Protein AF-A0A812M2Q9-F1 (afdb_monomer_lite)

Radius of gyration: 33.17 Å; chains: 1; bounding box: 110×44×93 Å

pLDDT: mean 75.18, std 17.85, range [34.84, 96.06]

Foldseek 3Di:
DVVVVVVVVLVVVVVVVPDDPVVVVVVVVVVVPPDDDDDPPDDPQWDDDVQWIKHWDDDPQKIKIFTDRDPVLNVVLNVLNVQLVVQCVVPPPCNLVSNVVSLVVCCVVPVVSLQRMWMWGQDDDDPATAIADTDSDSVLRVVLVVCVVVCNVVVHDNVVSVVSRVVRVVVVVVVVVVVVVVVVVVVVVVVVVSVVVVVVVVVVVVVVVVVVVVVVVVVPDDDPPPPDDDDDDDDD

Structure (mmCIF, N/CA/C/O backbone):
data_AF-A0A812M2Q9-F1
#
_entry.id   AF-A0A812M2Q9-F1
#
loop_
_atom_site.group_PDB
_atom_site.id
_atom_site.type_symbol
_atom_site.label_atom_id
_atom_site.label_alt_id
_atom_site.label_comp_id
_atom_site.label_asym_id
_atom_site.label_entity_id
_atom_site.label_seq_id
_atom_site.pdbx_PDB_ins_code
_atom_site.Cartn_x
_atom_site.Cartn_y
_atom_site.Cartn_z
_atom_site.occupancy
_atom_site.B_iso_or_equiv
_atom_site.auth_seq_id
_atom_site.auth_comp_id
_atom_site.auth_asym_id
_atom_site.auth_atom_id
_atom_site.pdbx_PDB_model_num
ATOM 1 N N . MET A 1 1 ? 23.035 -10.177 -40.121 1.00 46.53 1 MET A N 1
ATOM 2 C CA . MET A 1 1 ? 21.878 -9.960 -39.223 1.00 46.53 1 MET A CA 1
ATOM 3 C C . MET A 1 1 ? 22.247 -9.848 -37.745 1.00 46.53 1 MET A C 1
ATOM 5 O O . MET A 1 1 ? 22.192 -8.749 -37.217 1.00 46.53 1 MET A O 1
ATOM 9 N N . LEU A 1 2 ? 22.606 -10.934 -37.039 1.00 40.09 2 LEU A N 1
ATOM 10 C CA . LEU A 1 2 ? 22.656 -10.925 -35.558 1.00 40.09 2 LEU A CA 1
ATOM 11 C C . LEU A 1 2 ? 23.651 -9.896 -34.970 1.00 40.09 2 LEU A C 1
ATOM 13 O O . LEU A 1 2 ? 23.319 -9.202 -34.013 1.00 40.09 2 LEU A O 1
ATOM 17 N N . LYS A 1 3 ? 24.824 -9.721 -35.602 1.00 44.56 3 LYS A N 1
ATOM 18 C CA . LYS A 1 3 ? 25.792 -8.665 -35.243 1.00 44.56 3 LYS A CA 1
ATOM 19 C C . LYS A 1 3 ? 25.243 -7.251 -35.479 1.00 44.56 3 LYS A C 1
ATOM 21 O O . LYS A 1 3 ? 25.371 -6.410 -34.600 1.00 44.56 3 LYS A O 1
ATOM 26 N N . GLU A 1 4 ? 24.591 -6.999 -36.615 1.00 49.78 4 GLU A N 1
ATOM 27 C CA . GLU A 1 4 ? 24.023 -5.681 -36.953 1.00 49.78 4 GLU A CA 1
ATOM 28 C C . GLU A 1 4 ? 22.899 -5.288 -35.992 1.00 49.78 4 GLU A C 1
ATOM 30 O O . GLU A 1 4 ? 22.843 -4.147 -35.546 1.00 49.78 4 GLU A O 1
ATOM 35 N N . LEU A 1 5 ? 22.052 -6.248 -35.609 1.00 45.34 5 LEU A N 1
ATOM 36 C CA . LEU A 1 5 ? 20.986 -6.053 -34.623 1.00 45.34 5 LEU A CA 1
ATOM 37 C C . LEU A 1 5 ? 21.564 -5.672 -33.249 1.00 45.34 5 LEU A C 1
ATOM 39 O O . LEU A 1 5 ? 21.052 -4.773 -32.583 1.00 45.34 5 LEU A O 1
ATOM 43 N N . LEU A 1 6 ? 22.688 -6.289 -32.865 1.00 48.56 6 LEU A N 1
ATOM 44 C CA . LEU A 1 6 ? 23.436 -5.933 -31.658 1.00 48.56 6 LEU A CA 1
ATOM 45 C C . LEU A 1 6 ? 24.032 -4.515 -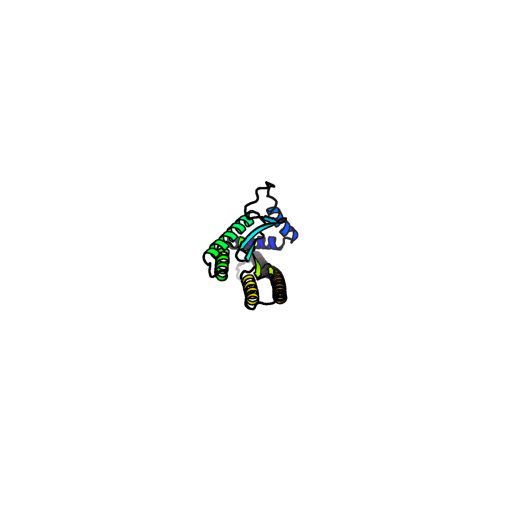31.753 1.00 48.56 6 LEU A C 1
ATOM 47 O O . LEU A 1 6 ? 23.929 -3.742 -30.804 1.00 48.56 6 LEU A O 1
ATOM 51 N N . THR A 1 7 ? 24.600 -4.141 -32.906 1.00 59.31 7 THR A N 1
ATOM 52 C CA . THR A 1 7 ? 25.156 -2.797 -33.152 1.00 59.31 7 THR A CA 1
ATOM 53 C C . THR A 1 7 ? 24.081 -1.706 -33.154 1.00 59.31 7 THR A C 1
ATOM 55 O O . THR A 1 7 ? 24.312 -0.629 -32.607 1.00 59.31 7 THR A O 1
ATOM 58 N N . VAL A 1 8 ? 22.904 -1.960 -33.737 1.00 67.50 8 VAL A N 1
ATOM 59 C CA . VAL A 1 8 ? 21.768 -1.021 -33.729 1.00 67.50 8 VAL A CA 1
ATOM 60 C C . VAL A 1 8 ? 21.247 -0.828 -32.305 1.00 67.50 8 VAL A C 1
ATOM 62 O O . VAL A 1 8 ? 21.105 0.311 -31.862 1.00 67.50 8 VAL A O 1
ATOM 65 N N . ASN A 1 9 ? 21.057 -1.916 -31.553 1.00 59.16 9 ASN A N 1
ATOM 66 C CA . ASN A 1 9 ? 20.608 -1.841 -30.163 1.00 59.16 9 ASN A CA 1
ATOM 67 C C . ASN A 1 9 ? 21.627 -1.128 -29.258 1.00 59.16 9 ASN A C 1
ATOM 69 O O . ASN A 1 9 ? 21.227 -0.312 -28.432 1.00 59.16 9 ASN A O 1
ATOM 73 N N . LEU A 1 10 ? 22.934 -1.358 -29.441 1.00 60.28 10 LEU A N 1
ATOM 74 C CA . LEU A 1 10 ? 23.985 -0.632 -28.713 1.00 60.28 10 LEU A CA 1
ATOM 75 C C . LEU A 1 10 ? 23.998 0.867 -29.044 1.00 60.28 10 LEU A C 1
ATOM 77 O O . LEU A 1 10 ? 24.101 1.680 -28.129 1.00 60.28 10 LEU A O 1
ATOM 81 N N . LYS A 1 11 ? 23.837 1.250 -30.319 1.00 61.09 11 LYS A N 1
ATOM 82 C CA . LYS A 1 11 ? 23.742 2.664 -30.727 1.00 61.09 11 LYS A CA 1
ATOM 83 C C . LYS A 1 11 ? 22.501 3.352 -30.150 1.00 61.09 11 LYS A C 1
ATOM 85 O O . LYS A 1 11 ? 22.606 4.485 -29.689 1.00 61.09 11 LYS A O 1
ATOM 90 N N . LEU A 1 12 ? 21.356 2.666 -30.117 1.00 60.62 12 LEU A N 1
ATOM 91 C CA . LEU A 1 12 ? 20.141 3.158 -29.458 1.00 60.62 12 LEU A CA 1
ATOM 92 C C . LEU A 1 12 ? 20.356 3.345 -27.950 1.00 60.62 12 LEU A C 1
ATOM 94 O O . LEU A 1 12 ? 20.043 4.409 -27.420 1.00 60.62 12 LEU A O 1
ATOM 98 N N . LEU A 1 13 ? 20.952 2.359 -27.269 1.00 57.69 13 LEU A N 1
ATOM 99 C CA . LEU A 1 13 ? 21.254 2.447 -25.837 1.00 57.69 13 LEU A CA 1
ATOM 100 C C . LEU A 1 13 ? 22.210 3.612 -25.530 1.00 57.69 13 LEU A C 1
ATOM 102 O O . LEU A 1 13 ? 22.004 4.355 -24.575 1.00 57.69 13 LEU A O 1
ATOM 106 N N . GLN A 1 14 ? 23.235 3.794 -26.367 1.00 58.00 14 GLN A N 1
ATOM 107 C CA . GLN A 1 14 ? 24.210 4.876 -26.251 1.00 58.00 14 GLN A CA 1
ATOM 108 C C . GLN A 1 14 ? 23.574 6.253 -26.508 1.00 58.00 14 GLN A C 1
ATOM 110 O O . GLN A 1 14 ? 23.902 7.207 -25.809 1.00 58.00 14 GLN A O 1
ATOM 115 N N . GLY A 1 15 ? 22.623 6.355 -27.444 1.00 61.91 15 GLY A N 1
ATOM 116 C CA . GLY A 1 15 ? 21.807 7.558 -27.640 1.00 61.91 15 GLY A CA 1
ATOM 117 C C . GLY A 1 15 ? 20.980 7.907 -26.399 1.00 61.91 15 GLY A C 1
ATOM 118 O O . GLY A 1 15 ? 21.063 9.028 -25.903 1.00 61.91 15 GLY A O 1
ATOM 119 N N . PHE A 1 16 ? 20.263 6.929 -25.834 1.00 59.44 16 PHE A N 1
ATOM 120 C CA . PHE A 1 16 ? 19.468 7.110 -24.610 1.00 59.44 16 PHE A CA 1
ATOM 121 C C . PHE A 1 16 ? 20.303 7.516 -23.386 1.00 59.44 16 PHE A C 1
ATOM 123 O O . PHE A 1 16 ? 19.850 8.332 -22.582 1.00 59.44 16 PHE A O 1
ATOM 130 N N . LEU A 1 17 ? 21.513 6.964 -23.244 1.00 56.78 17 LEU A N 1
ATOM 131 C CA . LEU A 1 17 ? 22.438 7.276 -22.146 1.00 56.78 17 LEU A CA 1
ATOM 132 C C . LEU A 1 17 ? 23.136 8.636 -22.304 1.00 56.78 17 LEU A C 1
ATOM 134 O O . LEU A 1 17 ? 23.520 9.229 -21.298 1.00 56.78 17 LEU A O 1
ATOM 138 N N . ASN A 1 18 ? 23.287 9.131 -23.536 1.00 59.88 18 ASN A N 1
ATOM 139 C CA . ASN A 1 18 ? 23.917 10.422 -23.830 1.00 59.88 18 ASN A CA 1
ATOM 140 C C . ASN A 1 18 ? 22.924 11.600 -23.885 1.00 59.88 18 ASN A C 1
ATOM 142 O O . ASN A 1 18 ? 23.360 12.751 -23.910 1.00 59.88 18 ASN A O 1
ATOM 146 N N . MET A 1 19 ? 21.608 11.352 -23.898 1.00 56.06 19 MET A N 1
ATOM 147 C CA . MET A 1 19 ? 20.602 12.412 -23.755 1.00 56.06 19 MET A CA 1
ATOM 148 C C . MET A 1 19 ? 20.693 13.070 -22.375 1.00 56.06 19 MET A C 1
ATOM 150 O O . MET A 1 19 ? 20.727 12.392 -21.346 1.00 56.06 19 MET A O 1
ATOM 154 N N . SER A 1 20 ? 20.660 14.403 -22.338 1.00 56.38 20 SER A N 1
ATOM 155 C CA . SER A 1 20 ? 20.607 15.137 -21.072 1.00 56.38 20 SER A CA 1
ATOM 156 C C . SER A 1 20 ? 19.278 14.888 -20.341 1.00 56.38 20 SER A C 1
ATOM 158 O O . SER A 1 20 ? 18.247 14.613 -20.961 1.00 56.38 20 SER A O 1
ATOM 160 N N . GLN A 1 21 ? 19.259 15.054 -19.013 1.00 55.28 21 GLN A N 1
ATOM 161 C CA . GLN A 1 21 ? 18.016 14.953 -18.231 1.00 55.28 21 GLN A CA 1
ATOM 162 C C . GLN A 1 21 ? 16.933 15.950 -18.686 1.00 55.28 21 GLN A C 1
ATOM 164 O O . GLN A 1 21 ? 15.753 15.712 -18.444 1.00 55.28 21 GLN A O 1
ATOM 169 N N . GLN A 1 22 ? 17.293 17.054 -19.347 1.00 50.09 22 GLN A N 1
ATOM 170 C CA . GLN A 1 22 ? 16.314 17.976 -19.930 1.00 50.09 22 GLN A CA 1
ATOM 171 C C . GLN A 1 22 ? 15.666 17.377 -21.185 1.00 50.09 22 GLN A C 1
ATOM 173 O O . GLN A 1 22 ? 14.442 17.322 -21.248 1.00 50.09 22 GLN A O 1
ATOM 178 N N . GLN A 1 23 ? 16.449 16.797 -22.099 1.00 54.97 23 GLN A N 1
ATOM 179 C CA . GLN A 1 23 ? 15.918 16.155 -23.309 1.00 54.97 23 GLN A CA 1
ATOM 180 C C . GLN A 1 23 ? 15.105 14.887 -23.005 1.00 54.97 23 GLN A C 1
ATOM 182 O O . GLN A 1 23 ? 14.094 14.634 -23.653 1.00 54.97 23 GLN A O 1
ATOM 187 N N . GLN A 1 24 ? 15.479 14.115 -21.977 1.00 53.19 24 GLN A N 1
ATOM 188 C CA . GLN A 1 24 ? 14.655 12.991 -21.505 1.00 53.19 24 GLN A CA 1
ATOM 189 C C . GLN A 1 24 ? 13.287 13.459 -20.965 1.00 53.19 24 GLN A C 1
ATOM 191 O O . GLN A 1 24 ? 12.294 12.751 -21.118 1.00 53.19 24 GLN A O 1
ATOM 196 N N . ASN A 1 25 ? 13.210 14.663 -20.381 1.00 52.41 25 ASN A N 1
ATOM 197 C CA . ASN A 1 25 ? 11.947 15.276 -19.957 1.00 52.41 25 ASN A CA 1
ATOM 198 C C . ASN A 1 25 ? 11.166 15.924 -21.118 1.00 52.41 25 ASN A C 1
ATOM 200 O O . ASN A 1 25 ? 9.945 16.017 -21.034 1.00 52.41 25 ASN A O 1
ATOM 204 N N . GLU A 1 26 ? 11.830 16.370 -22.187 1.00 51.72 26 GLU A N 1
ATOM 205 C CA . GLU A 1 26 ? 11.177 16.944 -23.375 1.00 51.72 26 GLU A CA 1
ATOM 206 C C . GLU A 1 26 ? 10.539 15.866 -24.255 1.00 51.72 26 GLU A C 1
ATOM 208 O O . GLU A 1 26 ? 9.357 15.978 -24.563 1.00 51.72 26 GLU A O 1
ATOM 213 N N . VAL A 1 27 ? 11.224 14.751 -24.531 1.00 50.97 27 VAL A N 1
ATOM 214 C CA . VAL A 1 27 ? 10.615 13.611 -25.251 1.00 50.97 27 VAL A CA 1
ATOM 215 C C . VAL A 1 27 ? 9.430 13.022 -24.463 1.00 50.97 27 VAL A C 1
ATOM 217 O O . VAL A 1 27 ? 8.416 12.630 -25.041 1.00 50.97 27 VAL A O 1
ATOM 220 N N . ALA A 1 28 ? 9.497 13.037 -23.125 1.00 50.75 28 ALA A N 1
ATOM 221 C CA . ALA A 1 28 ? 8.374 12.667 -22.261 1.00 50.75 28 ALA A CA 1
ATOM 222 C C . ALA A 1 28 ? 7.214 13.691 -22.261 1.00 50.75 28 ALA A C 1
ATOM 224 O O . ALA A 1 28 ? 6.089 13.324 -21.919 1.00 50.75 28 ALA A O 1
ATOM 225 N N . LYS A 1 29 ? 7.462 14.953 -22.643 1.00 48.75 29 LYS A N 1
ATOM 226 C CA . LYS A 1 29 ? 6.434 15.990 -22.840 1.00 48.75 29 LYS A CA 1
ATOM 227 C C . LYS A 1 29 ? 5.819 15.955 -24.235 1.00 48.75 29 LYS A C 1
ATOM 229 O O . LYS A 1 29 ? 4.613 16.132 -24.341 1.00 48.75 29 LYS A O 1
ATOM 234 N N . GLU A 1 30 ? 6.589 15.688 -25.287 1.00 44.12 30 GLU A N 1
ATOM 235 C CA . GLU A 1 30 ? 6.057 15.619 -26.659 1.00 44.12 30 GLU A CA 1
ATOM 236 C C . GLU A 1 30 ? 5.003 14.506 -26.810 1.00 44.12 30 GLU A C 1
ATOM 238 O O . GLU A 1 30 ? 4.032 14.659 -27.547 1.00 44.12 30 GLU A O 1
ATOM 243 N N . HIS A 1 31 ? 5.107 13.420 -26.033 1.00 45.84 31 HIS A N 1
ATOM 244 C CA . HIS A 1 31 ? 4.052 12.400 -25.925 1.00 45.84 31 HIS A CA 1
ATOM 245 C C . HIS A 1 31 ? 2.825 12.815 -25.073 1.00 45.84 31 HIS A C 1
ATOM 247 O O . HIS A 1 31 ? 1.867 12.049 -24.987 1.00 45.84 31 HIS A O 1
ATOM 253 N N . GLN A 1 32 ? 2.809 14.004 -24.454 1.00 44.50 32 GLN A N 1
ATOM 254 C CA . GLN A 1 32 ? 1.681 14.530 -23.662 1.00 44.50 32 GLN A CA 1
ATOM 255 C C . GLN A 1 32 ? 0.858 15.624 -24.369 1.00 44.50 32 GLN A C 1
ATOM 257 O O . GLN A 1 32 ? -0.260 15.901 -23.933 1.00 44.50 32 GLN A O 1
ATOM 262 N N . GLU A 1 33 ? 1.356 16.258 -25.436 1.00 36.41 33 GLU A N 1
ATOM 263 C CA . GLU A 1 33 ? 0.753 17.493 -25.981 1.00 36.41 33 GLU A CA 1
ATOM 264 C C . GLU A 1 33 ? -0.441 17.300 -26.946 1.00 36.41 33 GLU A C 1
ATOM 266 O O . GLU A 1 33 ? -0.943 18.266 -27.517 1.00 36.41 33 GLU A O 1
ATOM 271 N N . SER A 1 34 ? -0.986 16.085 -27.084 1.00 41.16 34 SER A N 1
ATOM 272 C CA . SER A 1 34 ? -2.111 15.778 -27.990 1.00 41.16 34 SER A CA 1
ATOM 273 C C . SER A 1 34 ? -3.423 15.397 -27.279 1.00 41.16 34 SER A C 1
ATOM 275 O O . SER A 1 34 ? -4.051 14.381 -27.590 1.00 41.16 34 SER A O 1
ATOM 277 N N . HIS A 1 35 ? -3.907 16.229 -26.346 1.00 42.25 35 HIS A N 1
ATOM 278 C CA . HIS A 1 35 ? -5.234 16.037 -25.730 1.00 42.25 35 HIS A CA 1
ATOM 279 C C . HIS A 1 35 ? -6.164 17.265 -25.830 1.00 42.25 35 HIS A C 1
ATOM 281 O O . HIS A 1 35 ? -5.870 18.314 -25.250 1.00 42.25 35 HIS A O 1
ATOM 287 N N . PRO A 1 36 ? -7.323 17.148 -26.519 1.00 38.19 36 PRO A N 1
ATOM 288 C CA . PRO A 1 36 ? -8.254 18.255 -26.706 1.00 38.19 36 PRO A CA 1
ATOM 289 C C . PRO A 1 36 ? -9.018 18.593 -25.419 1.00 38.19 36 PRO A C 1
ATOM 291 O O . PRO A 1 36 ? -9.409 17.724 -24.637 1.00 38.19 36 PRO A O 1
ATOM 294 N N . GLN A 1 37 ? -9.304 19.880 -25.228 1.00 44.09 37 GLN A N 1
ATOM 295 C CA . GLN A 1 37 ? -10.161 20.356 -24.145 1.00 44.09 37 GLN A CA 1
ATOM 296 C C . GLN A 1 37 ? -11.636 20.067 -24.467 1.00 44.09 37 GLN A C 1
ATOM 298 O O . GLN A 1 37 ? -12.251 20.845 -25.190 1.00 44.09 37 GLN A O 1
ATOM 303 N N . HIS A 1 38 ? -12.244 19.007 -23.916 1.00 37.97 38 HIS A N 1
ATOM 304 C CA . HIS A 1 38 ? -13.694 18.810 -24.071 1.00 37.97 38 HIS A CA 1
ATOM 305 C C . HIS A 1 38 ? -14.460 18.296 -22.840 1.00 37.97 38 HIS A C 1
ATOM 307 O O . HIS A 1 38 ? -14.358 17.145 -22.433 1.00 37.97 38 HIS A O 1
ATOM 313 N N . SER A 1 39 ? -15.395 19.151 -22.407 1.00 34.84 39 SER A N 1
ATOM 314 C CA . SER A 1 39 ? -16.671 18.851 -21.732 1.00 34.84 39 SER A CA 1
ATOM 315 C C . SER A 1 39 ? -16.674 18.295 -20.294 1.00 34.84 39 SER A C 1
ATOM 317 O O . SER A 1 39 ? -15.843 17.504 -19.866 1.00 34.84 39 SER A O 1
ATOM 319 N N . LYS A 1 40 ? -17.690 18.718 -19.527 1.00 44.03 40 LYS A N 1
ATOM 320 C CA . LYS A 1 40 ? -17.885 18.418 -18.093 1.00 44.03 40 LYS A CA 1
ATOM 321 C C . LYS A 1 40 ? -18.463 17.015 -17.806 1.00 44.03 40 LYS A C 1
ATOM 323 O O . LYS A 1 40 ? -18.882 16.754 -16.681 1.00 44.03 40 LYS A O 1
ATOM 328 N N . ALA A 1 41 ? -18.493 16.114 -18.788 1.00 47.50 41 ALA A N 1
ATOM 329 C CA . ALA A 1 41 ? -18.947 14.734 -18.620 1.00 47.50 41 ALA A CA 1
ATOM 330 C C . ALA A 1 41 ? -17.803 13.852 -18.081 1.00 47.50 41 ALA A C 1
ATOM 332 O O . ALA A 1 41 ? -17.171 13.098 -18.816 1.00 47.50 41 ALA A O 1
ATOM 333 N N . GLY A 1 42 ? -17.496 13.985 -16.787 1.00 59.84 42 GLY A N 1
ATOM 334 C CA . GLY A 1 42 ? -16.450 13.191 -16.137 1.00 59.84 42 GLY A CA 1
ATOM 335 C C . GLY A 1 42 ? -16.772 11.691 -16.121 1.00 59.84 42 GLY A C 1
ATOM 336 O O . GLY A 1 42 ? -17.899 11.295 -15.825 1.00 59.84 42 GLY A O 1
ATOM 337 N N . VAL A 1 43 ? -15.773 10.847 -16.400 1.00 65.31 43 VAL A N 1
ATOM 338 C CA . VAL A 1 43 ? -15.933 9.384 -16.402 1.00 65.31 43 VAL A CA 1
ATOM 339 C C . VAL A 1 43 ? -16.269 8.871 -14.984 1.00 65.31 43 VAL A C 1
ATOM 341 O O . VAL A 1 43 ? -15.514 9.144 -14.045 1.00 65.31 43 VAL A O 1
ATOM 344 N N . PRO A 1 44 ? -17.351 8.088 -14.787 1.00 68.94 44 PRO A N 1
ATOM 345 C CA . PRO A 1 44 ? -17.787 7.660 -13.456 1.00 68.94 44 PRO A CA 1
ATOM 346 C C . PRO A 1 44 ? -16.730 6.888 -12.643 1.00 68.94 44 PRO A C 1
ATOM 348 O O . PRO A 1 44 ? -16.297 5.785 -12.995 1.00 68.94 44 PRO A O 1
ATOM 351 N N . GLY A 1 45 ? -16.361 7.449 -11.489 1.00 67.88 45 GLY A N 1
ATOM 352 C CA . GLY A 1 45 ? -15.353 6.892 -10.577 1.00 67.88 45 GLY A CA 1
ATOM 353 C C . GLY A 1 45 ? -13.915 7.355 -10.841 1.00 67.88 45 GLY A C 1
ATOM 354 O O . GLY A 1 45 ? -13.006 6.886 -10.156 1.00 67.88 45 GLY A O 1
ATOM 355 N N . ILE A 1 46 ? -13.707 8.274 -11.790 1.00 79.06 46 ILE A N 1
ATOM 356 C CA . ILE A 1 46 ? -12.422 8.935 -12.037 1.00 79.06 46 ILE A CA 1
ATOM 357 C C . ILE A 1 46 ? -12.553 10.413 -11.676 1.00 79.06 46 ILE A C 1
ATOM 359 O O . ILE A 1 46 ? -13.411 11.122 -12.198 1.00 79.06 46 ILE A O 1
ATOM 363 N N . CYS A 1 47 ? -11.673 10.891 -10.803 1.00 79.25 47 CYS A N 1
ATOM 364 C CA . CYS A 1 47 ? -11.529 12.311 -10.501 1.00 79.25 47 CYS A CA 1
ATOM 365 C C . CYS A 1 47 ? -10.266 12.858 -11.174 1.00 79.25 47 CYS A C 1
ATOM 367 O O . CYS A 1 47 ? -9.289 12.131 -11.350 1.00 79.25 47 CYS A O 1
ATOM 369 N N . ARG A 1 48 ? -10.239 14.156 -11.484 1.00 76.06 48 ARG A N 1
ATOM 370 C CA . ARG A 1 48 ? -9.007 14.868 -11.853 1.00 76.06 48 ARG A CA 1
ATOM 371 C C . ARG A 1 48 ? -8.476 15.628 -10.639 1.00 76.06 48 ARG A C 1
ATOM 373 O O . ARG A 1 48 ? -9.250 16.245 -9.912 1.00 76.06 48 ARG A O 1
ATOM 380 N N . SER A 1 49 ? -7.168 15.569 -10.409 1.00 69.75 49 SER A N 1
ATOM 381 C CA . SER A 1 49 ? -6.476 16.248 -9.311 1.00 69.75 49 SER A CA 1
ATOM 382 C C . SER A 1 49 ? -5.244 16.960 -9.869 1.00 69.75 49 SER A C 1
ATOM 384 O O . SER A 1 49 ? -4.185 16.361 -10.066 1.00 69.75 49 SER A O 1
ATOM 386 N N . GLY A 1 50 ? -5.421 18.239 -10.214 1.00 75.31 50 GLY A N 1
ATOM 387 C CA . GLY A 1 50 ? -4.439 19.011 -10.978 1.00 75.31 50 GLY A CA 1
ATOM 388 C C . GLY A 1 50 ? -4.186 18.397 -12.359 1.00 75.31 50 GLY A C 1
ATOM 389 O O . GLY A 1 50 ? -5.112 18.237 -13.163 1.00 75.31 50 GLY A O 1
ATOM 390 N N . ASN A 1 51 ? -2.930 18.032 -12.611 1.00 74.06 51 ASN A N 1
ATOM 391 C CA . ASN A 1 51 ? -2.486 17.427 -13.870 1.00 74.06 51 ASN A CA 1
ATOM 392 C C . ASN A 1 51 ? -2.676 15.902 -13.921 1.00 74.06 51 ASN A C 1
ATOM 394 O O . ASN A 1 51 ? -2.492 15.320 -14.980 1.00 74.06 51 ASN A O 1
ATOM 398 N N . PHE A 1 52 ? -3.060 15.263 -12.812 1.00 73.19 52 PHE A N 1
ATOM 399 C CA . PHE A 1 52 ? -3.193 13.808 -12.723 1.00 73.19 52 PHE A CA 1
ATOM 400 C C . PHE A 1 52 ? -4.653 13.367 -12.689 1.00 73.19 52 PHE A C 1
ATOM 402 O O . PHE A 1 52 ? -5.526 14.061 -12.152 1.00 73.19 52 PHE A O 1
ATOM 409 N N . TYR A 1 53 ? -4.902 12.158 -13.179 1.00 81.25 53 TYR A N 1
ATOM 410 C CA . TYR A 1 53 ? -6.161 11.460 -12.961 1.00 81.25 53 TYR A CA 1
ATOM 411 C C . TYR A 1 53 ? -6.071 10.582 -11.705 1.00 81.25 53 TYR A C 1
ATOM 413 O O . TYR A 1 53 ? -4.995 10.240 -11.213 1.00 81.25 53 TYR A O 1
ATOM 421 N N . TYR A 1 54 ? -7.223 10.276 -11.116 1.00 80.12 54 TYR A N 1
ATOM 422 C CA . TYR A 1 54 ? -7.317 9.615 -9.821 1.00 80.12 54 TYR A CA 1
ATOM 423 C C . TYR A 1 54 ? -8.490 8.641 -9.802 1.00 80.12 54 TYR A C 1
ATOM 425 O O . TYR A 1 54 ? -9.652 9.052 -9.817 1.00 80.12 54 TYR A O 1
ATOM 433 N N . ALA A 1 55 ? -8.175 7.351 -9.713 1.00 84.19 55 ALA A N 1
ATOM 434 C CA . ALA A 1 55 ? -9.148 6.293 -9.479 1.00 84.19 55 ALA A CA 1
ATOM 435 C C . ALA A 1 55 ? -9.080 5.864 -8.006 1.00 84.19 55 ALA A C 1
ATOM 437 O O . ALA A 1 55 ? -7.991 5.657 -7.462 1.00 84.19 55 ALA A O 1
ATOM 438 N N . LYS A 1 56 ? -10.233 5.720 -7.345 1.00 86.31 56 LYS A N 1
ATOM 439 C CA . LYS A 1 56 ? -10.322 5.314 -5.933 1.00 86.31 56 LYS A CA 1
ATOM 440 C C . LYS A 1 56 ? -11.470 4.340 -5.720 1.00 86.31 56 LYS A C 1
ATOM 442 O O . LYS A 1 56 ? -12.600 4.622 -6.102 1.00 86.31 56 LYS A O 1
ATOM 447 N N . ALA A 1 57 ? -11.196 3.255 -5.006 1.00 86.31 57 ALA A N 1
ATOM 448 C CA . ALA A 1 57 ? -12.217 2.363 -4.479 1.00 86.31 57 ALA A CA 1
ATOM 449 C C . ALA A 1 57 ? -12.004 2.160 -2.975 1.00 86.31 57 ALA A C 1
ATOM 451 O O . ALA A 1 57 ? -10.878 1.978 -2.509 1.00 86.31 57 ALA A O 1
ATOM 452 N N . SER A 1 58 ? -13.081 2.204 -2.192 1.00 85.44 58 SER A N 1
ATOM 453 C CA . SER A 1 58 ? -13.014 2.059 -0.735 1.00 85.44 58 SER A CA 1
ATOM 454 C C . SER A 1 58 ? -14.103 1.123 -0.228 1.00 85.44 58 SER A C 1
ATOM 456 O O . SER A 1 58 ? -15.264 1.271 -0.603 1.00 85.44 58 SER A O 1
ATOM 458 N N . ARG A 1 59 ? -13.733 0.169 0.631 1.00 85.25 59 ARG A N 1
ATOM 459 C CA . ARG A 1 59 ? -14.647 -0.793 1.262 1.00 85.25 59 ARG A CA 1
ATOM 460 C C . ARG A 1 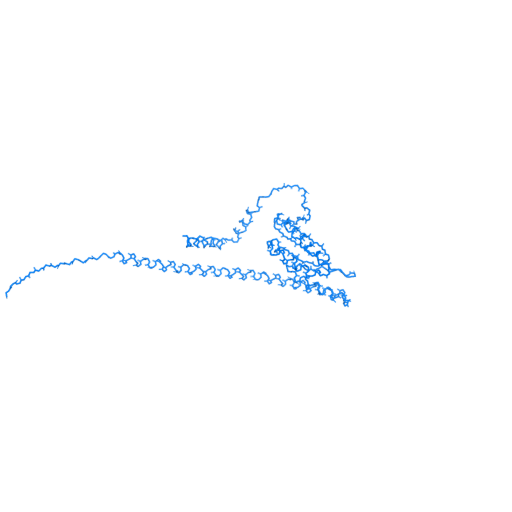59 ? -13.989 -1.403 2.501 1.00 85.25 59 ARG A C 1
ATOM 462 O O . ARG A 1 59 ? -12.770 -1.510 2.550 1.00 85.25 59 ARG A O 1
ATOM 469 N N . ALA A 1 60 ? -14.786 -1.795 3.500 1.00 81.19 60 ALA A N 1
ATOM 470 C CA . ALA A 1 60 ? -14.309 -2.466 4.719 1.00 81.19 60 ALA A CA 1
ATOM 471 C C . ALA A 1 60 ? -13.119 -1.749 5.402 1.00 81.19 60 ALA A C 1
ATOM 473 O O . ALA A 1 60 ? -12.127 -2.372 5.768 1.00 81.19 60 ALA A O 1
ATOM 474 N N . HIS A 1 61 ? -13.208 -0.418 5.531 1.00 85.25 61 HIS A N 1
ATOM 475 C CA . HIS A 1 61 ? -12.155 0.462 6.068 1.00 85.25 61 HIS A CA 1
ATOM 476 C C . HIS A 1 61 ? -10.831 0.486 5.284 1.00 85.25 61 HIS A C 1
ATOM 478 O O . HIS A 1 61 ? -9.893 1.148 5.714 1.00 85.25 61 HIS A O 1
ATOM 484 N N . ILE A 1 62 ? -10.752 -0.155 4.118 1.00 90.00 62 ILE A N 1
ATOM 485 C CA . ILE A 1 62 ? -9.602 -0.104 3.214 1.00 90.00 62 ILE A CA 1
ATOM 486 C C . ILE A 1 62 ? -9.934 0.844 2.059 1.00 90.00 62 ILE A C 1
ATOM 488 O O . ILE A 1 62 ? -10.987 0.746 1.426 1.00 90.00 62 ILE A O 1
ATOM 492 N N . SER A 1 63 ? -9.017 1.757 1.763 1.00 90.69 63 SER A N 1
ATOM 493 C CA . SER A 1 63 ? -9.025 2.610 0.580 1.00 90.69 63 SER A CA 1
ATOM 494 C C . SER A 1 63 ? -7.859 2.217 -0.317 1.00 90.69 63 SER A C 1
ATOM 496 O O . SER A 1 63 ? -6.705 2.289 0.099 1.00 90.69 63 SER A O 1
ATOM 498 N N . ILE A 1 64 ? -8.158 1.874 -1.566 1.00 90.56 64 ILE A N 1
ATOM 499 C CA . ILE A 1 64 ? -7.169 1.630 -2.614 1.00 90.56 64 ILE A CA 1
ATOM 500 C C . ILE A 1 64 ? -7.319 2.745 -3.647 1.00 90.56 64 ILE A C 1
ATOM 502 O O . ILE A 1 64 ? -8.437 3.083 -4.045 1.00 90.56 64 ILE A O 1
ATOM 506 N N . ASN A 1 65 ? -6.210 3.350 -4.060 1.00 88.44 65 ASN A N 1
ATOM 507 C CA . ASN A 1 65 ? -6.221 4.412 -5.055 1.00 88.44 65 ASN A CA 1
ATOM 508 C C . ASN A 1 65 ? -5.060 4.308 -6.036 1.00 88.44 65 ASN A C 1
ATOM 510 O O . ASN A 1 65 ? -3.941 4.027 -5.624 1.00 88.44 65 ASN A O 1
ATOM 514 N N . SER A 1 66 ? -5.304 4.653 -7.295 1.00 86.25 66 SER A N 1
ATOM 515 C CA . SER A 1 66 ? -4.266 4.826 -8.311 1.00 86.25 66 SER A CA 1
ATOM 516 C C . SER A 1 66 ? -4.132 6.302 -8.696 1.00 86.25 66 SER A C 1
ATOM 518 O O . SER A 1 66 ? -5.097 7.067 -8.583 1.00 86.25 66 SER A O 1
ATOM 520 N N . LYS A 1 67 ? -2.927 6.710 -9.103 1.00 82.62 67 LYS A N 1
ATOM 521 C CA . LYS A 1 67 ? -2.600 8.065 -9.586 1.00 82.62 67 LYS A CA 1
ATOM 522 C C . LYS A 1 67 ? -1.864 8.002 -10.937 1.00 82.62 67 LYS A C 1
ATOM 524 O O . LYS A 1 67 ? -0.674 8.313 -10.975 1.00 82.62 67 LYS A O 1
ATOM 529 N N . PRO A 1 68 ? -2.537 7.548 -12.003 1.00 80.75 68 PRO A N 1
ATOM 530 C CA . PRO A 1 68 ? -1.955 7.505 -13.337 1.00 80.75 68 PRO A CA 1
ATOM 531 C C . PRO A 1 68 ? -1.772 8.896 -13.956 1.00 80.75 68 PRO A C 1
ATOM 533 O O . PRO A 1 68 ? -2.342 9.891 -13.488 1.00 80.75 68 PRO A O 1
ATOM 536 N N . ALA A 1 69 ? -0.975 8.950 -15.022 1.00 77.25 69 ALA A N 1
ATOM 537 C CA . ALA A 1 69 ? -0.697 10.171 -15.767 1.00 77.25 69 ALA A CA 1
ATOM 538 C C . ALA A 1 69 ? -1.818 10.482 -16.769 1.00 77.25 69 ALA A C 1
ATOM 540 O O . ALA A 1 69 ? -2.272 11.625 -16.843 1.00 77.25 69 ALA A O 1
ATOM 541 N N . THR A 1 70 ? -2.308 9.473 -17.497 1.00 82.38 70 THR A N 1
ATOM 542 C CA . THR A 1 70 ? -3.322 9.657 -18.548 1.00 82.38 70 THR A CA 1
ATOM 543 C C . THR A 1 70 ? -4.738 9.277 -18.100 1.00 82.38 70 THR A C 1
ATOM 545 O O . THR A 1 70 ? -4.955 8.631 -17.071 1.00 82.38 70 THR A O 1
ATOM 548 N N . LEU A 1 71 ? -5.745 9.703 -18.876 1.00 81.56 71 LEU A N 1
ATOM 549 C CA . LEU A 1 71 ? -7.144 9.334 -18.632 1.00 81.56 71 LEU A CA 1
ATOM 550 C C . LEU A 1 71 ? -7.405 7.852 -18.943 1.00 81.56 71 LEU A C 1
ATOM 552 O O . LEU A 1 71 ? -8.222 7.236 -18.265 1.00 81.56 71 LEU A O 1
ATOM 556 N N . VAL A 1 72 ? -6.710 7.284 -19.934 1.00 83.38 72 VAL A N 1
ATOM 557 C CA . VAL A 1 72 ? -6.851 5.872 -20.331 1.00 83.38 72 VAL A CA 1
ATOM 558 C C . VAL A 1 72 ? -6.389 4.966 -19.190 1.00 83.38 72 VAL A C 1
ATOM 560 O O . VAL A 1 72 ? -7.202 4.229 -18.638 1.00 83.38 72 VAL A O 1
ATOM 563 N N . GLU A 1 73 ? -5.163 5.166 -18.697 1.00 82.12 73 GLU A N 1
ATOM 564 C CA . GLU A 1 73 ? -4.649 4.492 -17.495 1.00 82.12 73 GLU A CA 1
ATOM 565 C C . GLU A 1 73 ? -5.577 4.660 -16.270 1.00 82.12 73 GLU A C 1
ATOM 567 O O . GLU A 1 73 ? -5.649 3.792 -15.401 1.00 82.12 73 GLU A O 1
ATOM 572 N N . ALA A 1 74 ? -6.303 5.780 -16.159 1.00 83.00 74 ALA A N 1
ATOM 573 C CA . ALA A 1 74 ? -7.269 6.002 -15.081 1.00 83.00 74 ALA A CA 1
ATOM 574 C C . ALA A 1 74 ? -8.558 5.187 -15.234 1.00 83.00 74 ALA A C 1
ATOM 576 O O . ALA A 1 74 ? -9.155 4.796 -14.224 1.00 83.00 74 ALA A O 1
ATOM 577 N N . ILE A 1 75 ? -8.987 4.927 -16.471 1.00 85.19 75 ILE A N 1
ATOM 578 C CA . ILE A 1 75 ? -10.095 4.022 -16.787 1.00 85.19 75 ILE A CA 1
ATOM 579 C C . ILE A 1 75 ? -9.684 2.596 -16.437 1.00 85.19 75 ILE A C 1
ATOM 581 O O . ILE A 1 75 ? -10.392 1.947 -15.662 1.00 85.19 75 ILE A O 1
ATOM 585 N N . ASP A 1 76 ? -8.510 2.164 -16.889 1.00 85.62 76 ASP A N 1
ATOM 586 C CA . ASP A 1 76 ? -7.977 0.831 -16.608 1.00 85.62 76 ASP A CA 1
ATOM 587 C C . ASP A 1 76 ? -7.757 0.629 -15.104 1.00 85.62 76 ASP A C 1
ATOM 589 O O . ASP A 1 76 ? -8.220 -0.359 -14.530 1.00 85.62 76 ASP A O 1
ATOM 593 N N . ALA A 1 77 ? -7.217 1.629 -14.400 1.00 86.06 77 ALA A N 1
ATOM 594 C CA . ALA A 1 77 ? -7.104 1.605 -12.943 1.00 86.06 77 ALA A CA 1
ATOM 595 C C . ALA A 1 77 ? -8.462 1.499 -12.239 1.00 86.06 77 ALA A C 1
ATOM 597 O O . ALA A 1 77 ? -8.603 0.738 -11.282 1.00 86.06 77 ALA A O 1
ATOM 598 N N . ASN A 1 78 ? -9.484 2.224 -12.694 1.00 86.88 78 ASN A N 1
ATOM 599 C CA . ASN A 1 78 ? -10.837 2.129 -12.140 1.00 86.88 78 ASN A CA 1
ATOM 600 C C . ASN A 1 78 ? -11.456 0.736 -12.392 1.00 86.88 78 ASN A C 1
ATOM 602 O O . ASN A 1 78 ? -12.123 0.188 -11.510 1.00 86.88 78 ASN A O 1
ATOM 606 N N . ILE A 1 79 ? -11.204 0.129 -13.557 1.00 87.62 79 ILE A N 1
ATOM 607 C CA . ILE A 1 79 ? -11.624 -1.242 -13.889 1.00 87.62 79 ILE A CA 1
ATOM 608 C C . ILE A 1 79 ? -10.900 -2.258 -12.993 1.00 87.62 79 ILE A C 1
ATOM 610 O O . ILE A 1 79 ? -11.564 -3.053 -12.322 1.00 87.62 79 ILE A O 1
ATOM 614 N N . ALA A 1 80 ? -9.571 -2.184 -12.894 1.00 88.06 80 ALA A N 1
ATOM 615 C CA . ALA A 1 80 ? -8.757 -3.057 -12.054 1.00 88.06 80 ALA A CA 1
ATOM 616 C C . ALA A 1 80 ? -9.160 -2.963 -10.570 1.00 88.06 80 ALA A C 1
ATOM 618 O O . ALA A 1 80 ? -9.335 -3.985 -9.908 1.00 88.06 80 ALA A O 1
ATOM 619 N N . LEU A 1 81 ? -9.413 -1.755 -10.048 1.00 89.50 81 LEU A N 1
ATOM 620 C CA . LEU A 1 81 ? -9.915 -1.551 -8.682 1.00 89.50 81 LEU A CA 1
ATOM 621 C C . LEU A 1 81 ? -11.286 -2.211 -8.451 1.00 89.50 81 LEU A C 1
ATOM 623 O O . LEU A 1 81 ? -11.504 -2.830 -7.405 1.00 89.50 81 LEU A O 1
ATOM 627 N N . LYS A 1 82 ? -12.214 -2.116 -9.413 1.00 89.50 82 LYS A N 1
ATOM 628 C CA . LYS A 1 82 ? -13.520 -2.800 -9.346 1.00 89.50 82 LYS A CA 1
ATOM 629 C C . LYS A 1 82 ? -13.355 -4.322 -9.383 1.00 89.50 82 LYS A C 1
ATOM 631 O O . LYS A 1 82 ? -14.025 -5.020 -8.622 1.00 89.50 82 LYS A O 1
ATOM 636 N N . GLN A 1 83 ? -12.452 -4.834 -10.218 1.00 90.06 83 GLN A N 1
ATOM 637 C CA . GLN A 1 83 ? -12.143 -6.263 -10.317 1.00 90.06 83 GLN A CA 1
ATOM 638 C C . GLN A 1 83 ? -11.520 -6.807 -9.025 1.00 90.06 83 GLN A C 1
ATOM 640 O O . GLN A 1 83 ? -11.998 -7.827 -8.533 1.00 90.06 83 GLN A O 1
ATOM 645 N N . ILE A 1 84 ? -10.570 -6.091 -8.405 1.00 91.25 84 ILE A N 1
ATOM 646 C CA . ILE A 1 84 ? -10.018 -6.441 -7.083 1.00 91.25 84 ILE A CA 1
ATOM 647 C C . ILE A 1 84 ? -11.153 -6.629 -6.073 1.00 91.25 84 ILE A C 1
ATOM 649 O O . ILE A 1 84 ? -11.261 -7.678 -5.439 1.00 91.25 84 ILE A O 1
ATOM 653 N N . TRP A 1 85 ? -12.062 -5.656 -5.965 1.00 91.75 85 TRP A N 1
AT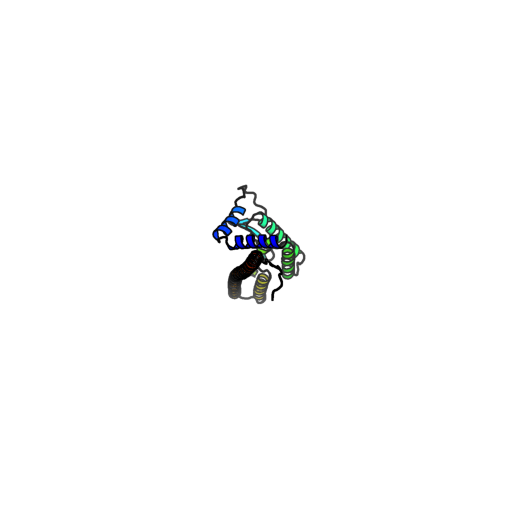OM 654 C CA . TRP A 1 85 ? -13.185 -5.763 -5.033 1.00 91.75 85 TRP A CA 1
ATOM 655 C C . TRP A 1 85 ? -14.196 -6.855 -5.396 1.00 91.75 85 TRP A C 1
ATOM 657 O O . TRP A 1 85 ? -14.838 -7.390 -4.493 1.00 91.75 85 TRP A O 1
ATOM 667 N N . ASN A 1 86 ? -14.335 -7.218 -6.673 1.00 91.44 86 ASN A N 1
ATOM 668 C CA . ASN A 1 86 ? -15.164 -8.344 -7.102 1.00 91.44 86 ASN A CA 1
ATOM 669 C C . ASN A 1 86 ? -14.527 -9.707 -6.787 1.00 91.44 86 ASN A C 1
ATOM 671 O O . ASN A 1 86 ? -15.260 -10.634 -6.453 1.00 91.44 86 ASN A O 1
ATOM 675 N N . ILE A 1 87 ? -13.196 -9.829 -6.814 1.00 91.31 87 ILE A N 1
ATOM 676 C CA . ILE A 1 87 ? -12.490 -11.024 -6.329 1.00 91.31 87 ILE A CA 1
ATOM 677 C C . ILE A 1 87 ? -12.628 -11.116 -4.804 1.00 91.31 87 ILE A C 1
ATOM 679 O O . ILE A 1 87 ? -13.060 -12.146 -4.296 1.00 91.31 87 ILE A O 1
ATOM 683 N N . VAL A 1 88 ? -12.394 -10.019 -4.072 1.00 92.75 88 VAL A N 1
ATOM 684 C CA . VAL A 1 88 ? -12.555 -9.967 -2.604 1.00 92.75 88 VAL A CA 1
ATOM 685 C C . VAL A 1 88 ? -13.981 -10.327 -2.156 1.00 92.75 88 VAL A C 1
ATOM 687 O O . VAL A 1 88 ? -14.147 -10.969 -1.125 1.00 92.75 88 VAL A O 1
ATOM 690 N N . LYS A 1 89 ? -15.031 -9.993 -2.927 1.00 91.75 89 LYS A N 1
ATOM 691 C CA . LYS A 1 89 ? -16.420 -10.424 -2.630 1.00 91.75 89 LYS A CA 1
ATOM 692 C C . LYS A 1 89 ? -16.595 -11.945 -2.542 1.00 91.75 89 LYS A C 1
ATOM 694 O O . LYS A 1 89 ? -17.524 -12.372 -1.868 1.00 91.75 89 LYS A O 1
ATOM 699 N N . LYS A 1 90 ? -15.744 -12.738 -3.204 1.00 92.62 90 LYS A N 1
ATOM 700 C CA . LYS A 1 90 ? -15.791 -14.210 -3.172 1.00 92.62 90 LYS A CA 1
ATOM 701 C C . LYS A 1 90 ? -15.257 -14.795 -1.855 1.00 92.62 90 LYS A C 1
ATOM 703 O O . LYS A 1 90 ? -15.427 -15.984 -1.622 1.00 92.62 90 LYS A O 1
ATOM 708 N N . TYR A 1 91 ? -14.630 -13.970 -1.012 1.00 91.31 91 TYR A N 1
ATOM 709 C CA . TYR A 1 91 ? -14.002 -14.355 0.253 1.00 91.31 91 TYR A CA 1
ATOM 710 C C . TYR A 1 91 ? -14.552 -13.484 1.401 1.00 91.31 91 TYR A C 1
ATOM 712 O O . TYR A 1 91 ? -13.840 -12.612 1.901 1.00 91.31 91 TYR A O 1
ATOM 720 N N . PRO A 1 92 ? -15.834 -13.647 1.793 1.00 87.56 92 PRO A N 1
ATOM 721 C CA . PRO A 1 92 ? -16.458 -12.805 2.818 1.00 87.56 92 PRO A CA 1
ATOM 722 C C . PRO A 1 92 ? -15.776 -12.935 4.188 1.00 87.56 92 PRO A C 1
ATOM 724 O O . PRO A 1 92 ? -15.601 -11.924 4.868 1.00 87.56 92 PRO A O 1
ATOM 727 N N . ASP A 1 93 ? -15.341 -14.144 4.548 1.00 90.75 93 ASP A N 1
ATOM 728 C CA . ASP A 1 93 ? -14.756 -14.456 5.859 1.00 90.75 93 ASP A CA 1
ATOM 729 C C . ASP A 1 93 ? -13.231 -14.236 5.915 1.00 90.75 93 ASP A C 1
ATOM 731 O O . ASP A 1 93 ? -12.663 -14.061 6.991 1.00 90.75 93 ASP A O 1
ATOM 735 N N . ASP A 1 94 ? -12.561 -14.179 4.757 1.00 92.62 94 ASP A N 1
ATOM 736 C CA . ASP A 1 94 ? -11.116 -13.936 4.631 1.00 92.62 94 ASP A CA 1
ATOM 737 C C . ASP A 1 94 ? -10.828 -12.700 3.764 1.00 92.62 94 ASP A C 1
ATOM 739 O O . ASP A 1 94 ? -10.365 -12.772 2.622 1.00 92.62 94 ASP A O 1
ATOM 743 N N . LEU A 1 95 ? -11.090 -11.525 4.341 1.00 90.38 95 LEU A N 1
ATOM 744 C CA . LEU A 1 95 ? -10.796 -10.235 3.712 1.00 90.38 95 LEU A CA 1
ATOM 745 C C . LEU A 1 95 ? -9.305 -10.077 3.359 1.00 90.38 95 LEU A C 1
ATOM 747 O O . LEU A 1 95 ? -8.982 -9.459 2.344 1.00 90.38 95 LEU A O 1
ATOM 751 N N . GLU A 1 96 ? -8.391 -10.591 4.190 1.00 92.75 96 GLU A N 1
ATOM 752 C CA . GLU A 1 96 ? -6.953 -10.389 3.985 1.00 92.75 96 GLU A CA 1
ATOM 753 C C . GLU A 1 96 ? -6.399 -11.300 2.886 1.00 92.75 96 GLU A C 1
ATOM 755 O O . GLU A 1 96 ? -5.731 -10.814 1.974 1.00 92.75 96 GLU A O 1
ATOM 760 N N . GLY A 1 97 ? -6.677 -12.605 2.931 1.00 93.38 97 GLY A N 1
ATOM 761 C CA . GLY A 1 97 ? -6.287 -13.543 1.880 1.00 93.38 97 GLY A CA 1
ATOM 762 C C . GLY A 1 97 ? -7.037 -13.299 0.572 1.00 93.38 97 GLY A C 1
ATOM 763 O O . GLY A 1 97 ? -6.421 -13.363 -0.493 1.00 93.38 97 GLY A O 1
ATOM 764 N N . GLY A 1 98 ? -8.309 -12.894 0.630 1.00 93.38 98 GLY A N 1
ATOM 765 C CA . GLY A 1 98 ? -9.060 -12.419 -0.531 1.00 93.38 98 GLY A CA 1
ATOM 766 C C . GLY A 1 98 ? -8.397 -11.213 -1.205 1.00 93.38 98 GLY A C 1
ATOM 767 O O . GLY A 1 98 ? -8.255 -11.198 -2.428 1.00 93.38 98 GLY A O 1
ATOM 768 N N . LEU A 1 99 ? -7.921 -10.230 -0.427 1.00 93.38 99 LEU A N 1
ATOM 769 C CA . LEU A 1 99 ? -7.220 -9.060 -0.968 1.00 93.38 99 LEU A CA 1
ATOM 770 C C . LEU A 1 99 ? -5.834 -9.415 -1.526 1.00 93.38 99 LEU A C 1
ATOM 772 O O . LEU A 1 99 ? -5.494 -8.952 -2.614 1.00 93.38 99 LEU A O 1
ATOM 776 N N . ARG A 1 100 ? -5.061 -10.268 -0.838 1.00 93.81 100 ARG A N 1
ATOM 777 C CA . ARG A 1 100 ? -3.785 -10.805 -1.353 1.00 93.81 100 ARG A CA 1
ATOM 778 C C . ARG A 1 100 ? -3.965 -11.468 -2.711 1.00 93.81 100 ARG A C 1
ATOM 780 O O . ARG A 1 100 ? -3.243 -11.153 -3.653 1.00 93.81 100 ARG A O 1
ATOM 787 N N . ARG A 1 101 ? -4.947 -12.370 -2.805 1.00 93.12 101 ARG A N 1
ATOM 788 C CA . ARG A 1 101 ? -5.244 -13.140 -4.016 1.00 93.12 101 ARG A CA 1
ATOM 789 C C . ARG A 1 101 ? -5.678 -12.209 -5.149 1.00 93.12 101 ARG A C 1
ATOM 791 O O . ARG A 1 101 ? -5.115 -12.293 -6.231 1.00 93.12 101 ARG A O 1
ATOM 798 N N . ALA A 1 102 ? -6.562 -11.250 -4.864 1.00 92.31 102 ALA A N 1
ATOM 799 C CA . ALA A 1 102 ? -7.019 -10.249 -5.826 1.00 92.31 102 ALA A CA 1
ATOM 800 C C . ALA A 1 102 ? -5.896 -9.341 -6.363 1.00 92.31 102 ALA A C 1
ATOM 802 O O . ALA A 1 102 ? -5.841 -9.073 -7.561 1.00 92.31 102 ALA A O 1
ATOM 803 N N . VAL A 1 103 ? -4.992 -8.870 -5.495 1.00 90.69 103 VAL A N 1
ATOM 804 C CA . VAL A 1 103 ? -3.836 -8.057 -5.911 1.00 90.69 103 VAL A CA 1
ATOM 805 C C . VAL A 1 103 ? -2.844 -8.898 -6.718 1.00 90.69 103 VAL A C 1
ATOM 807 O O . VAL A 1 103 ? -2.349 -8.417 -7.734 1.00 90.69 103 VAL A O 1
ATOM 810 N N . LYS A 1 104 ? -2.580 -10.149 -6.317 1.00 89.62 104 LYS A N 1
ATOM 811 C CA . LYS A 1 104 ? -1.703 -11.068 -7.059 1.00 89.62 104 LYS A CA 1
ATOM 812 C C . LYS A 1 104 ? -2.251 -11.374 -8.459 1.00 89.62 104 LYS A C 1
ATOM 814 O O . LYS A 1 104 ? -1.559 -11.112 -9.434 1.00 89.62 104 LYS A O 1
ATOM 819 N N . GLU A 1 105 ? -3.497 -11.837 -8.551 1.00 89.00 105 GLU A N 1
ATOM 820 C CA . GLU A 1 105 ? -4.180 -12.174 -9.811 1.00 89.00 105 GLU A CA 1
ATOM 821 C C . GLU A 1 105 ? -4.187 -10.984 -10.783 1.00 89.00 105 GLU A C 1
ATOM 823 O O . GLU A 1 105 ? -3.916 -11.135 -11.971 1.00 89.00 105 GLU A O 1
ATOM 828 N N . ARG A 1 106 ? -4.413 -9.760 -10.284 1.00 87.44 106 ARG A N 1
ATOM 829 C CA . ARG A 1 106 ? -4.336 -8.564 -11.132 1.00 87.44 106 ARG A CA 1
ATOM 830 C C . ARG A 1 106 ? -2.914 -8.187 -11.548 1.00 87.44 106 ARG A C 1
ATOM 832 O O . ARG A 1 106 ? -2.757 -7.780 -12.692 1.00 87.44 106 ARG A O 1
ATOM 839 N N . ARG A 1 107 ? -1.891 -8.366 -10.698 1.00 83.88 107 ARG A N 1
ATOM 840 C CA . ARG A 1 107 ? -0.473 -8.181 -11.091 1.00 83.88 107 ARG A CA 1
ATOM 841 C C . ARG A 1 107 ? -0.018 -9.176 -12.159 1.00 83.88 107 ARG A C 1
ATOM 843 O O . ARG A 1 107 ? 0.888 -8.859 -12.918 1.00 83.88 107 ARG A O 1
ATOM 850 N N . GLU A 1 108 ? -0.611 -10.364 -12.214 1.00 83.75 108 GLU A N 1
ATOM 851 C CA . GLU A 1 108 ? -0.296 -11.369 -13.238 1.00 83.75 108 GLU A CA 1
ATOM 852 C C . GLU A 1 108 ? -0.906 -11.018 -14.608 1.00 83.75 108 GLU A C 1
ATOM 854 O O . GLU A 1 108 ? -0.328 -11.366 -15.632 1.00 83.75 108 GLU A O 1
ATOM 859 N N . ILE A 1 109 ? -2.034 -10.297 -14.631 1.00 81.25 109 ILE A N 1
ATOM 860 C CA . ILE A 1 109 ? -2.751 -9.915 -15.862 1.00 81.25 109 ILE A CA 1
ATOM 861 C C . ILE A 1 109 ? -2.308 -8.543 -16.401 1.00 81.25 109 ILE A C 1
ATOM 863 O O . ILE A 1 109 ? -2.282 -8.337 -17.610 1.00 81.25 109 ILE A O 1
ATOM 867 N N . ASP A 1 110 ? -2.025 -7.587 -15.516 1.00 72.94 110 ASP A N 1
ATOM 868 C CA . ASP A 1 110 ? -1.903 -6.162 -15.842 1.00 72.94 110 ASP A CA 1
ATOM 869 C C . ASP A 1 110 ? -0.973 -5.488 -14.824 1.00 72.94 110 ASP A C 1
ATOM 871 O O . ASP A 1 110 ? -1.378 -5.095 -13.726 1.00 72.94 110 ASP A O 1
ATOM 875 N N . GLN A 1 111 ? 0.317 -5.437 -15.159 1.00 68.19 111 GLN A N 1
ATOM 876 C CA . GLN A 1 111 ? 1.346 -4.915 -14.258 1.00 68.19 111 GLN A CA 1
ATOM 877 C C . GLN A 1 111 ? 1.317 -3.387 -14.183 1.00 68.19 111 GLN A C 1
ATOM 879 O O . GLN A 1 111 ? 1.316 -2.833 -13.080 1.00 68.19 111 GLN A O 1
ATOM 884 N N . ASP A 1 112 ? 1.244 -2.720 -15.336 1.00 66.25 112 ASP A N 1
ATOM 885 C CA . ASP A 1 112 ? 1.381 -1.266 -15.468 1.00 66.25 112 ASP A CA 1
ATOM 886 C C . ASP A 1 112 ? 0.332 -0.522 -14.636 1.00 66.25 112 ASP A C 1
ATOM 888 O O . ASP A 1 112 ? 0.666 0.337 -13.817 1.00 66.25 112 ASP A O 1
ATOM 892 N N . THR A 1 113 ? -0.933 -0.931 -14.733 1.00 65.94 113 THR A N 1
ATOM 893 C CA . THR A 1 113 ? -2.036 -0.331 -13.972 1.00 65.94 113 THR A CA 1
ATOM 894 C C . THR A 1 113 ? -1.899 -0.546 -12.460 1.00 65.94 113 THR A C 1
ATOM 896 O O . THR A 1 113 ? -2.303 0.305 -11.654 1.00 65.94 113 THR A O 1
ATOM 899 N N . ILE A 1 114 ? -1.342 -1.689 -12.043 1.00 67.50 114 ILE A N 1
ATOM 900 C CA . ILE A 1 114 ? -1.237 -2.074 -10.630 1.00 67.50 114 ILE A CA 1
ATOM 901 C C . ILE A 1 114 ? -0.032 -1.413 -9.941 1.00 67.50 114 ILE A C 1
ATOM 903 O O . ILE A 1 114 ? -0.113 -1.130 -8.742 1.00 67.50 114 ILE A O 1
ATOM 907 N N . PHE A 1 115 ? 1.055 -1.100 -10.658 1.00 64.94 115 PHE A N 1
ATOM 908 C CA . PHE A 1 115 ? 2.232 -0.427 -10.082 1.00 64.94 115 PHE A CA 1
ATOM 909 C C . PHE A 1 115 ? 1.906 0.921 -9.418 1.00 64.94 115 PHE A C 1
ATOM 911 O O . PHE A 1 115 ? 2.534 1.292 -8.425 1.00 64.94 115 PHE A O 1
ATOM 918 N N . PHE A 1 116 ? 0.889 1.635 -9.909 1.00 74.94 116 PHE A N 1
ATOM 919 C CA . PHE A 1 116 ? 0.468 2.930 -9.363 1.00 74.94 116 PHE A CA 1
ATOM 920 C C . PHE A 1 116 ? -0.517 2.832 -8.185 1.00 74.94 116 PHE A C 1
ATOM 922 O O . PHE A 1 116 ? -0.903 3.864 -7.617 1.00 74.94 116 PHE A O 1
ATOM 929 N N . MET A 1 117 ? -0.925 1.622 -7.781 1.00 85.88 117 MET A N 1
ATOM 930 C CA . MET A 1 117 ? -1.848 1.440 -6.662 1.00 85.88 117 MET A CA 1
ATOM 931 C C . MET A 1 117 ? -1.197 1.737 -5.311 1.00 85.88 117 MET A C 1
ATOM 933 O O . MET A 1 117 ? -0.091 1.306 -4.992 1.00 85.88 117 MET A O 1
ATOM 937 N N . ARG A 1 118 ? -1.943 2.463 -4.477 1.00 89.88 118 ARG A N 1
ATOM 938 C CA . ARG A 1 118 ? -1.614 2.737 -3.082 1.00 89.88 118 ARG A CA 1
ATOM 939 C C . ARG A 1 118 ? -2.765 2.336 -2.174 1.00 89.88 118 ARG A C 1
ATOM 941 O O . ARG A 1 118 ? -3.922 2.660 -2.442 1.00 89.88 118 ARG A O 1
ATOM 948 N N . PHE A 1 119 ? -2.420 1.680 -1.077 1.00 92.56 119 PHE A N 1
ATOM 949 C CA . PHE A 1 119 ? -3.319 1.159 -0.059 1.00 92.56 119 PHE A CA 1
ATOM 950 C C . PHE A 1 119 ? -3.278 2.051 1.185 1.00 92.56 119 PHE A C 1
ATOM 952 O O . PHE A 1 119 ? -2.226 2.567 1.562 1.00 92.56 119 PHE A O 1
ATOM 959 N N . ARG A 1 120 ? -4.426 2.236 1.832 1.00 93.56 120 ARG A N 1
ATOM 960 C CA . ARG A 1 120 ? -4.605 3.002 3.072 1.00 93.56 120 ARG A CA 1
ATOM 961 C C . ARG A 1 120 ? -5.737 2.381 3.881 1.00 93.56 120 ARG A C 1
ATOM 963 O O . ARG A 1 120 ? -6.693 1.867 3.306 1.00 93.56 120 ARG A O 1
ATOM 970 N N . LEU A 1 121 ? -5.669 2.503 5.200 1.00 93.81 121 LEU A N 1
ATOM 971 C CA . LEU A 1 121 ? -6.760 2.183 6.112 1.00 93.81 121 LEU A CA 1
ATOM 972 C C . LEU A 1 121 ? -7.392 3.472 6.635 1.00 93.81 121 LEU A C 1
ATOM 974 O O . LEU A 1 121 ? -6.684 4.393 7.033 1.00 93.81 121 LEU A O 1
ATOM 978 N N . ASP A 1 122 ? -8.720 3.508 6.659 1.00 91.81 122 ASP A N 1
ATOM 979 C CA . ASP A 1 122 ? -9.554 4.500 7.339 1.00 91.81 122 ASP A CA 1
ATOM 980 C C . ASP A 1 122 ? -10.244 3.810 8.531 1.00 91.81 122 ASP A C 1
ATOM 982 O O . ASP A 1 122 ? -11.460 3.574 8.552 1.00 91.81 122 ASP A O 1
ATOM 986 N N . PHE A 1 123 ? -9.419 3.422 9.505 1.00 91.06 123 PHE A N 1
ATOM 987 C CA . PHE A 1 123 ? -9.805 2.667 10.690 1.00 91.06 123 PHE A CA 1
ATOM 988 C C . PHE A 1 123 ? -10.678 3.511 11.625 1.00 91.06 123 PHE A C 1
ATOM 990 O O . PHE A 1 123 ? -10.429 4.702 11.847 1.00 91.06 123 PHE A O 1
ATOM 997 N N . ARG A 1 124 ? -11.717 2.883 12.176 1.00 89.69 124 ARG A N 1
ATOM 998 C CA . ARG A 1 124 ? -12.629 3.477 13.155 1.00 89.69 124 ARG A CA 1
ATOM 999 C C . ARG A 1 124 ? -12.896 2.460 14.251 1.00 89.69 124 ARG A C 1
ATOM 1001 O O . ARG A 1 124 ? -13.248 1.326 13.941 1.00 89.69 124 ARG A O 1
ATOM 1008 N N . TRP A 1 125 ? -12.757 2.883 15.497 1.00 87.75 125 TRP A N 1
ATOM 1009 C CA . TRP A 1 125 ? -13.077 2.086 16.673 1.00 87.75 125 TRP A CA 1
ATOM 1010 C C . TRP A 1 125 ? -13.554 3.039 17.770 1.00 87.75 125 TRP A C 1
ATOM 1012 O O . TRP A 1 125 ? -12.847 3.985 18.109 1.00 87.75 125 TRP A O 1
ATOM 1022 N N . GLU A 1 126 ? -14.780 2.844 18.256 1.00 87.94 126 GLU A N 1
ATOM 1023 C CA . GLU A 1 126 ? -15.458 3.773 19.172 1.00 87.94 126 GLU A CA 1
ATOM 1024 C C . GLU A 1 126 ? -15.401 5.239 18.674 1.00 87.94 126 GLU A C 1
ATOM 1026 O O . GLU A 1 126 ? -15.823 5.537 17.554 1.00 87.94 126 GLU A O 1
ATOM 1031 N N . SER A 1 127 ? -14.864 6.159 19.484 1.00 86.75 127 SER A N 1
ATOM 1032 C CA . SER A 1 127 ? -14.637 7.571 19.134 1.00 86.75 127 SER A CA 1
ATOM 1033 C C . SER A 1 127 ? -13.311 7.824 18.393 1.00 86.75 127 SER A C 1
ATOM 1035 O O . SER A 1 127 ? -13.035 8.947 17.961 1.00 86.75 127 SER A O 1
ATOM 1037 N N . ILE A 1 128 ? -12.473 6.797 18.232 1.00 88.25 128 ILE A N 1
ATOM 1038 C CA . ILE A 1 128 ? -11.136 6.890 17.649 1.00 88.25 128 ILE A CA 1
ATOM 1039 C C . ILE A 1 128 ? -11.215 6.655 16.138 1.00 88.25 128 ILE A C 1
ATOM 1041 O O . ILE A 1 128 ? -11.726 5.646 15.647 1.00 88.25 128 ILE A O 1
ATOM 1045 N N . ARG A 1 129 ? -10.645 7.592 15.375 1.00 91.88 129 ARG A N 1
ATOM 1046 C CA . ARG A 1 129 ? -10.493 7.498 13.921 1.00 91.88 129 ARG A CA 1
ATOM 1047 C C . ARG A 1 129 ? -9.027 7.662 13.547 1.00 91.88 129 ARG A C 1
ATOM 1049 O O . ARG A 1 129 ? -8.448 8.719 13.782 1.00 91.88 129 ARG A O 1
ATOM 1056 N N . ILE A 1 130 ? -8.459 6.635 12.923 1.00 91.62 130 ILE A N 1
ATOM 1057 C CA . ILE A 1 130 ? -7.069 6.608 12.463 1.00 91.62 130 ILE A CA 1
ATOM 1058 C C . ILE A 1 130 ? -7.057 6.372 10.955 1.00 91.62 130 ILE A C 1
ATOM 1060 O O . ILE A 1 130 ? -7.574 5.373 10.464 1.00 91.62 130 ILE A O 1
ATOM 1064 N N . THR A 1 131 ? -6.427 7.285 10.219 1.00 93.25 131 THR A N 1
ATOM 1065 C CA . THR A 1 131 ? -6.122 7.095 8.797 1.00 93.25 131 THR A CA 1
ATOM 1066 C C . THR A 1 131 ? -4.629 6.808 8.653 1.00 93.25 131 THR A C 1
ATOM 1068 O O . THR A 1 131 ? -3.807 7.613 9.098 1.00 93.25 131 THR A O 1
ATOM 1071 N N . THR A 1 132 ? -4.257 5.677 8.055 1.00 93.19 132 THR A N 1
ATOM 1072 C CA . THR A 1 132 ? -2.844 5.291 7.896 1.00 93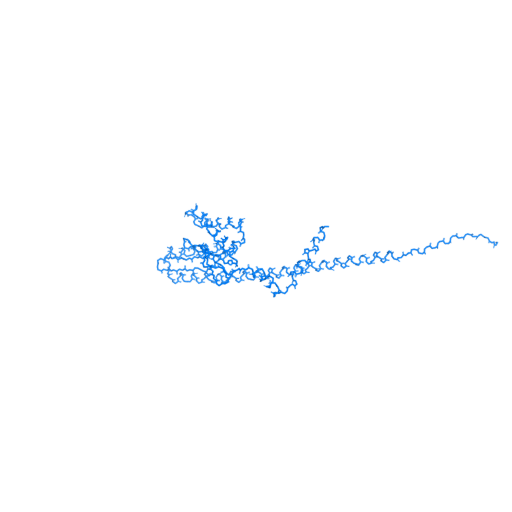.19 132 THR A CA 1
ATOM 1073 C C . THR A 1 132 ? -2.169 6.028 6.727 1.00 93.19 132 THR A C 1
ATOM 1075 O O . THR A 1 132 ? -2.849 6.556 5.826 1.00 93.19 132 THR A O 1
ATOM 1078 N N . PRO A 1 133 ? -0.822 6.108 6.705 1.00 92.81 133 PRO A N 1
ATOM 1079 C CA . PRO A 1 133 ? -0.091 6.502 5.500 1.00 92.81 133 PRO A CA 1
ATOM 1080 C C . PRO A 1 133 ? -0.452 5.616 4.297 1.00 92.81 133 PRO A C 1
ATOM 1082 O O . PRO A 1 133 ? -0.985 4.516 4.433 1.00 92.81 133 PRO A O 1
ATOM 1085 N N . GLN A 1 134 ? -0.180 6.124 3.094 1.00 91.12 134 GLN A N 1
ATOM 1086 C CA . GLN A 1 134 ? -0.333 5.340 1.868 1.00 91.12 134 GLN A CA 1
ATOM 1087 C C . GLN A 1 134 ? 0.860 4.392 1.701 1.00 91.12 134 GLN A C 1
ATOM 1089 O O . GLN A 1 134 ? 1.995 4.857 1.665 1.00 91.12 134 GLN A O 1
ATOM 1094 N N . ARG A 1 135 ? 0.592 3.095 1.534 1.00 90.25 135 ARG A N 1
ATOM 1095 C CA . ARG A 1 135 ? 1.575 2.051 1.198 1.00 90.25 135 ARG A CA 1
ATOM 1096 C C . ARG A 1 135 ? 1.464 1.685 -0.282 1.00 90.25 135 ARG A C 1
ATOM 1098 O O . ARG A 1 135 ? 0.349 1.638 -0.793 1.00 90.25 135 ARG A O 1
ATOM 1105 N N . SER A 1 136 ? 2.568 1.399 -0.966 1.00 86.00 136 SER A N 1
ATOM 1106 C CA . SER A 1 136 ? 2.547 0.761 -2.301 1.00 86.00 136 SER A CA 1
ATOM 1107 C C . SER A 1 136 ? 2.362 -0.759 -2.220 1.00 86.00 136 SER A C 1
ATOM 1109 O O . SER A 1 136 ? 1.864 -1.382 -3.156 1.00 86.00 136 SER A O 1
ATOM 1111 N N . ASP A 1 137 ? 2.729 -1.358 -1.086 1.00 88.12 137 ASP A N 1
ATOM 1112 C CA . ASP A 1 137 ? 2.565 -2.781 -0.822 1.00 88.12 137 ASP A CA 1
ATOM 1113 C C . ASP A 1 137 ? 1.314 -3.092 0.021 1.00 88.12 137 ASP A C 1
ATOM 1115 O O . ASP A 1 137 ? 0.948 -2.363 0.951 1.00 88.12 137 ASP A O 1
ATOM 1119 N N . VAL A 1 138 ? 0.670 -4.212 -0.311 1.00 91.19 138 VAL A N 1
ATOM 1120 C CA . VAL A 1 138 ? -0.516 -4.712 0.382 1.00 91.19 138 VAL A CA 1
ATOM 1121 C C . VAL A 1 138 ? -0.151 -5.347 1.726 1.00 91.19 138 VAL A C 1
ATOM 1123 O O . VAL A 1 138 ? -0.892 -5.145 2.686 1.00 91.19 138 VAL A O 1
ATOM 1126 N N . GLU A 1 139 ? 0.997 -6.026 1.861 1.00 92.69 139 GLU A N 1
ATOM 1127 C CA . GLU A 1 139 ? 1.401 -6.627 3.142 1.00 92.69 139 GLU A CA 1
ATOM 1128 C C . GLU A 1 139 ? 1.802 -5.573 4.173 1.00 92.69 139 GLU A C 1
ATOM 1130 O O . GLU A 1 139 ? 1.426 -5.703 5.337 1.00 92.69 139 GLU A O 1
ATOM 1135 N N . SER A 1 140 ? 2.496 -4.494 3.792 1.00 92.31 140 SER A N 1
ATOM 1136 C CA . SER A 1 140 ? 2.713 -3.352 4.701 1.00 92.31 140 SER A CA 1
ATOM 1137 C C . SER A 1 140 ? 1.389 -2.776 5.223 1.00 92.31 140 SER A C 1
ATOM 1139 O O . SER A 1 140 ? 1.252 -2.553 6.425 1.00 92.31 140 SER A O 1
ATOM 1141 N N . MET A 1 141 ? 0.368 -2.627 4.370 1.00 94.38 141 MET A N 1
ATOM 1142 C CA . MET A 1 141 ? -0.954 -2.160 4.814 1.00 94.38 141 MET A CA 1
ATOM 1143 C C . MET A 1 141 ? -1.680 -3.189 5.700 1.00 94.38 141 MET A C 1
ATOM 1145 O O . MET A 1 141 ? -2.265 -2.816 6.715 1.00 94.38 141 MET A O 1
ATOM 1149 N N . LEU A 1 142 ? -1.614 -4.486 5.386 1.00 94.12 142 LEU A N 1
ATOM 1150 C CA . LEU A 1 142 ? -2.214 -5.537 6.221 1.00 94.12 142 LEU A CA 1
ATOM 1151 C C . LEU A 1 142 ? -1.494 -5.694 7.575 1.00 94.12 142 LEU A C 1
ATOM 1153 O O . LEU A 1 142 ? -2.140 -5.973 8.585 1.00 94.12 142 LEU A O 1
ATOM 1157 N N . ARG A 1 143 ? -0.180 -5.440 7.643 1.00 94.56 143 ARG A N 1
ATOM 1158 C CA . ARG A 1 143 ? 0.563 -5.327 8.910 1.00 94.56 143 ARG A CA 1
ATOM 1159 C C . ARG A 1 143 ? 0.067 -4.143 9.743 1.00 94.56 143 ARG A C 1
ATOM 1161 O O . ARG A 1 143 ? -0.258 -4.342 10.913 1.00 94.56 143 ARG A O 1
ATOM 1168 N N . ASP A 1 144 ? -0.091 -2.963 9.139 1.00 94.38 144 ASP A N 1
ATOM 1169 C CA . ASP A 1 144 ? -0.683 -1.792 9.807 1.00 94.38 144 ASP A CA 1
ATOM 1170 C C . ASP A 1 144 ? -2.103 -2.116 10.338 1.00 94.38 144 ASP A C 1
ATOM 1172 O O . ASP A 1 144 ? -2.422 -1.805 11.489 1.00 94.38 144 ASP A O 1
ATOM 1176 N N . ARG A 1 145 ? -2.933 -2.832 9.557 1.00 93.75 145 ARG A N 1
ATOM 1177 C CA . ARG A 1 145 ? -4.286 -3.282 9.958 1.00 93.75 145 ARG A CA 1
ATOM 1178 C C . ARG A 1 145 ? -4.266 -4.154 11.211 1.00 93.75 145 ARG A C 1
ATOM 1180 O O . ARG A 1 145 ? -5.028 -3.898 12.141 1.00 93.75 145 ARG A O 1
ATOM 1187 N N . ARG A 1 146 ? -3.406 -5.175 11.242 1.00 94.62 146 ARG A N 1
ATOM 1188 C CA . ARG A 1 146 ? -3.279 -6.108 12.376 1.00 94.62 146 ARG A CA 1
ATOM 1189 C C . ARG A 1 146 ? -2.834 -5.398 13.649 1.00 94.62 146 ARG A C 1
ATOM 1191 O O . ARG A 1 146 ? -3.329 -5.724 14.722 1.00 94.62 146 ARG A O 1
ATOM 1198 N N . THR A 1 147 ? -1.949 -4.410 13.535 1.00 95.25 147 THR A N 1
ATOM 1199 C CA . THR A 1 147 ? -1.545 -3.568 14.668 1.00 95.25 147 THR A CA 1
ATOM 1200 C C . THR A 1 147 ? -2.739 -2.795 15.234 1.00 95.25 147 THR A C 1
ATOM 1202 O O . THR A 1 147 ? -2.975 -2.855 16.437 1.00 95.25 147 THR A O 1
ATOM 1205 N N . LEU A 1 148 ? -3.542 -2.137 14.388 1.00 94.62 148 LEU A N 1
ATOM 1206 C CA . LEU A 1 148 ? -4.734 -1.398 14.840 1.00 94.62 148 LEU A CA 1
ATOM 1207 C C . LEU A 1 148 ? -5.815 -2.312 15.439 1.00 94.62 148 LEU A C 1
ATOM 1209 O O . LEU A 1 148 ? -6.453 -1.929 16.417 1.00 94.62 148 LEU A O 1
ATOM 1213 N N . LEU A 1 149 ? -5.995 -3.524 14.902 1.00 94.00 149 LEU A N 1
ATOM 1214 C CA . LEU A 1 149 ? -6.918 -4.512 15.471 1.00 94.00 149 LEU A CA 1
ATOM 1215 C C . LEU A 1 149 ? -6.469 -4.993 16.852 1.00 94.00 149 LEU A C 1
ATOM 1217 O O . LEU A 1 149 ? -7.267 -4.940 17.779 1.00 94.00 149 LEU A O 1
ATOM 1221 N N . LYS A 1 150 ? -5.188 -5.336 17.038 1.00 96.06 150 LYS A N 1
ATOM 1222 C CA . LYS A 1 150 ? -4.647 -5.718 18.357 1.00 96.06 150 LYS A CA 1
ATOM 1223 C C . LYS A 1 150 ? -4.794 -4.613 19.409 1.00 96.06 150 LYS A C 1
ATOM 1225 O O . LYS A 1 150 ? -5.003 -4.905 20.585 1.00 96.06 150 LYS A O 1
ATOM 1230 N N . LEU A 1 151 ? -4.689 -3.345 19.000 1.00 95.19 151 LEU A N 1
ATOM 1231 C CA . LEU A 1 151 ? -4.963 -2.201 19.875 1.00 95.19 151 LEU A CA 1
ATOM 1232 C C . LEU A 1 151 ? -6.450 -2.120 20.257 1.00 95.19 151 LEU A C 1
ATOM 1234 O O . LEU A 1 151 ? -6.761 -1.897 21.422 1.00 95.19 151 LEU A O 1
ATOM 1238 N N . ALA A 1 152 ? -7.367 -2.354 19.316 1.00 93.88 152 ALA A N 1
ATOM 1239 C CA . ALA A 1 152 ? -8.805 -2.376 19.590 1.00 93.88 152 ALA A CA 1
ATOM 1240 C C . ALA A 1 152 ? -9.228 -3.572 20.466 1.00 93.88 152 ALA A C 1
ATOM 1242 O O . ALA A 1 152 ? -9.991 -3.400 21.414 1.00 93.88 152 ALA A O 1
ATOM 1243 N N . GLU A 1 153 ? -8.692 -4.766 20.200 1.00 95.31 153 GLU A N 1
ATOM 1244 C CA . GLU A 1 153 ? -8.934 -5.995 20.972 1.00 95.31 153 GLU A CA 1
ATOM 1245 C C . GLU A 1 153 ? -8.568 -5.818 22.451 1.00 95.31 153 GLU A C 1
ATOM 1247 O O . GLU A 1 153 ? -9.350 -6.178 23.331 1.00 95.31 153 GLU A O 1
ATOM 1252 N N . ARG A 1 154 ? -7.417 -5.190 22.736 1.00 95.62 154 ARG A N 1
ATOM 1253 C CA . ARG A 1 154 ? -6.975 -4.889 24.109 1.00 95.62 154 ARG A CA 1
ATOM 1254 C C . ARG A 1 154 ? -7.580 -3.615 24.712 1.00 95.62 154 ARG A C 1
ATOM 1256 O O . ARG A 1 154 ? -7.201 -3.252 25.821 1.00 95.62 154 ARG A O 1
ATOM 1263 N N . ARG A 1 155 ? -8.476 -2.929 23.990 1.00 93.19 155 ARG A N 1
ATOM 1264 C CA . ARG A 1 155 ? -9.076 -1.631 24.363 1.00 93.19 155 ARG A CA 1
ATOM 1265 C C . ARG A 1 155 ? -8.036 -0.553 24.709 1.00 93.19 155 ARG A C 1
ATOM 1267 O O . ARG A 1 155 ? -8.134 0.123 25.728 1.00 93.19 155 ARG A O 1
ATOM 1274 N N . ALA A 1 156 ? -7.023 -0.429 23.854 1.00 93.62 156 ALA A N 1
ATOM 1275 C CA . ALA A 1 156 ? -5.927 0.524 23.998 1.00 93.62 156 ALA A CA 1
ATOM 1276 C C . ALA A 1 156 ? -6.409 1.985 24.052 1.00 93.62 156 ALA A C 1
ATOM 1278 O O . ALA A 1 156 ? -7.417 2.354 23.441 1.00 93.62 156 ALA A O 1
ATOM 1279 N N . SER A 1 157 ? -5.646 2.840 24.733 1.00 93.94 157 SER A N 1
ATOM 1280 C CA . SER A 1 157 ? -5.961 4.264 24.850 1.00 93.94 157 SER A CA 1
ATOM 1281 C C . SER A 1 157 ? -5.801 5.000 23.511 1.00 93.94 157 SER A C 1
ATOM 1283 O O . SER A 1 157 ? -5.059 4.592 22.612 1.00 93.94 157 SER A O 1
ATOM 1285 N N . LYS A 1 158 ? -6.461 6.157 23.382 1.00 93.31 158 LYS A N 1
ATOM 1286 C CA . LYS A 1 158 ? -6.330 7.040 22.210 1.00 93.31 158 LYS A CA 1
ATOM 1287 C C . LYS A 1 158 ? -4.876 7.440 21.924 1.00 93.31 158 LYS A C 1
ATOM 1289 O O . LYS A 1 158 ? -4.503 7.568 20.759 1.00 93.31 158 LYS A O 1
ATOM 1294 N N . GLU A 1 159 ? -4.067 7.606 22.964 1.00 94.56 159 GLU A N 1
ATOM 1295 C CA . GLU A 1 159 ? -2.647 7.957 22.861 1.00 94.56 159 GLU A CA 1
ATOM 1296 C C . GLU A 1 159 ? -1.834 6.804 22.260 1.00 94.56 159 GLU A C 1
ATOM 1298 O O . GLU A 1 159 ? -0.969 7.028 21.416 1.00 94.56 159 GLU A O 1
ATOM 1303 N N . GLU A 1 160 ? -2.160 5.555 22.606 1.00 95.62 160 GLU A N 1
ATOM 1304 C CA . GLU A 1 160 ? -1.525 4.371 22.019 1.00 95.62 160 GLU A CA 1
ATOM 1305 C C . GLU A 1 160 ? -1.851 4.231 20.526 1.00 95.62 160 GLU A C 1
ATOM 1307 O O . GLU A 1 160 ? -0.960 3.954 19.720 1.00 95.62 160 GLU A O 1
ATOM 1312 N N . PHE A 1 161 ? -3.101 4.499 20.131 1.00 94.50 161 PHE A N 1
ATOM 1313 C CA . PHE A 1 161 ? -3.495 4.567 18.719 1.00 94.50 161 PHE A CA 1
ATOM 1314 C C . PHE A 1 161 ? -2.765 5.683 17.956 1.00 94.50 161 PHE A C 1
ATOM 1316 O O . PHE A 1 161 ? -2.348 5.476 16.815 1.00 94.50 161 PHE A O 1
ATOM 1323 N N . GLN A 1 162 ? -2.575 6.854 18.572 1.00 93.75 162 GLN A N 1
ATOM 1324 C CA . GLN A 1 162 ? -1.811 7.958 17.982 1.00 93.75 162 GLN A CA 1
ATOM 1325 C C . GLN A 1 162 ? -0.320 7.617 17.852 1.00 93.75 162 GLN A C 1
ATOM 1327 O O . GLN A 1 162 ? 0.261 7.842 16.790 1.00 93.75 162 GLN A O 1
ATOM 1332 N N . LYS A 1 163 ? 0.284 7.005 18.878 1.00 95.81 163 LYS A N 1
ATOM 1333 C CA . LYS A 1 163 ? 1.673 6.523 18.853 1.00 95.81 163 LYS A CA 1
ATOM 1334 C C . LYS A 1 163 ? 1.884 5.474 17.759 1.00 95.81 163 LYS A C 1
ATOM 1336 O O . LYS A 1 163 ? 2.848 5.564 17.005 1.00 95.81 163 LYS A O 1
ATOM 1341 N N . ALA A 1 164 ? 0.953 4.531 17.610 1.00 95.25 164 ALA A N 1
ATOM 1342 C CA . ALA A 1 164 ? 0.990 3.550 16.530 1.00 95.25 164 ALA A CA 1
ATOM 1343 C C . ALA A 1 164 ? 0.842 4.204 15.146 1.00 95.25 164 ALA A C 1
ATOM 1345 O O . ALA A 1 164 ? 1.614 3.891 14.244 1.00 95.25 164 ALA A O 1
ATOM 1346 N N . GLN A 1 165 ? -0.081 5.159 14.974 1.00 94.50 165 GLN A N 1
ATOM 1347 C CA . GLN A 1 165 ? -0.208 5.915 13.722 1.00 94.50 165 GLN A CA 1
ATOM 1348 C C . GLN A 1 165 ? 1.077 6.688 13.387 1.00 94.50 165 GLN A C 1
ATOM 1350 O O . GLN A 1 165 ? 1.433 6.796 12.214 1.00 94.50 165 GLN A O 1
ATOM 1355 N N . GLN A 1 166 ? 1.766 7.232 14.390 1.00 95.12 166 GLN A N 1
ATOM 1356 C CA . GLN A 1 166 ? 3.014 7.963 14.201 1.00 95.12 166 GLN A CA 1
ATOM 1357 C C . GLN A 1 166 ? 4.152 7.032 13.754 1.00 95.12 166 GLN A C 1
ATOM 1359 O O . GLN A 1 166 ? 4.729 7.277 12.695 1.00 95.12 166 GLN A O 1
ATOM 1364 N N . ALA A 1 167 ? 4.352 5.899 14.435 1.00 94.88 167 ALA A N 1
ATOM 1365 C CA . ALA A 1 167 ? 5.305 4.868 14.012 1.00 94.88 167 ALA A CA 1
ATOM 1366 C C . ALA A 1 167 ? 5.008 4.336 12.592 1.00 94.88 167 ALA A C 1
ATOM 1368 O O . ALA A 1 167 ? 5.913 4.103 11.795 1.00 94.88 167 ALA A O 1
ATOM 1369 N N . MET A 1 168 ? 3.729 4.208 12.210 1.00 95.31 168 MET A N 1
ATOM 1370 C CA . MET A 1 168 ? 3.361 3.838 10.837 1.00 95.31 168 MET A CA 1
ATOM 1371 C C . MET A 1 168 ? 3.833 4.871 9.807 1.00 95.31 168 MET A C 1
ATOM 1373 O O . MET A 1 168 ? 4.276 4.468 8.730 1.00 95.31 168 MET A O 1
ATOM 1377 N N . LYS A 1 169 ? 3.743 6.178 10.107 1.00 94.31 169 LYS A N 1
ATOM 1378 C CA . LYS A 1 169 ? 4.238 7.250 9.220 1.00 94.31 169 LYS A CA 1
ATOM 1379 C C . LYS A 1 169 ? 5.759 7.227 9.102 1.00 94.31 169 LYS A C 1
ATOM 1381 O O . LYS A 1 169 ? 6.253 7.396 7.995 1.00 94.31 169 LYS A O 1
ATOM 1386 N N . GLU A 1 170 ? 6.467 7.009 10.207 1.00 93.19 170 GLU A N 1
ATOM 1387 C CA . GLU A 1 170 ? 7.932 6.889 10.236 1.00 93.19 170 GLU A CA 1
ATOM 1388 C C . GLU A 1 170 ? 8.381 5.719 9.351 1.00 93.19 170 GLU A C 1
ATOM 1390 O O . GLU A 1 170 ? 9.064 5.944 8.353 1.00 93.19 170 GLU A O 1
ATOM 1395 N N . ASN A 1 171 ? 7.824 4.522 9.565 1.00 91.44 171 ASN A N 1
ATOM 1396 C CA . ASN A 1 171 ? 8.062 3.358 8.704 1.00 91.44 171 ASN A CA 1
ATOM 1397 C C . ASN A 1 171 ? 7.712 3.622 7.222 1.00 91.44 171 ASN A C 1
ATOM 1399 O O . ASN A 1 171 ? 8.324 3.055 6.323 1.00 91.44 171 ASN A O 1
ATOM 1403 N N . ALA A 1 172 ? 6.688 4.436 6.929 1.00 89.81 172 ALA A N 1
ATOM 1404 C CA . ALA A 1 172 ? 6.323 4.789 5.550 1.00 89.81 172 ALA A CA 1
ATOM 1405 C C . ALA A 1 172 ? 7.314 5.772 4.913 1.00 89.81 172 ALA A C 1
ATOM 1407 O O . ALA A 1 172 ? 7.571 5.697 3.712 1.00 89.81 172 ALA A O 1
ATOM 1408 N N . GLN A 1 173 ? 7.881 6.680 5.706 1.00 89.69 173 GLN A N 1
ATOM 1409 C CA . GLN A 1 173 ? 8.929 7.587 5.259 1.00 89.69 173 GLN A CA 1
ATOM 1410 C C . GLN A 1 173 ? 10.234 6.823 4.994 1.00 89.69 173 GLN A C 1
ATOM 1412 O O . GLN A 1 173 ? 10.872 7.056 3.969 1.00 89.69 173 GLN A O 1
ATOM 1417 N N . GLU A 1 174 ? 10.587 5.868 5.855 1.00 87.94 174 GLU A N 1
ATOM 1418 C CA . GLU A 1 174 ? 11.730 4.968 5.662 1.00 87.94 174 GLU A CA 1
ATOM 1419 C C . GLU A 1 174 ? 11.580 4.104 4.400 1.00 87.94 174 GLU A C 1
ATOM 1421 O O . GLU A 1 174 ? 12.495 4.073 3.578 1.00 87.94 174 GLU A O 1
ATOM 1426 N N . GLU A 1 175 ? 10.411 3.482 4.178 1.00 84.62 175 GLU A N 1
ATOM 1427 C CA . GLU A 1 175 ? 10.108 2.739 2.941 1.00 84.62 175 GLU A CA 1
ATOM 1428 C C . GLU A 1 175 ? 10.294 3.617 1.685 1.00 84.62 175 GLU A C 1
ATOM 1430 O O . GLU A 1 175 ? 10.868 3.163 0.693 1.00 84.62 175 GLU A O 1
ATOM 1435 N N . LEU A 1 176 ? 9.854 4.883 1.715 1.00 83.94 176 LEU A N 1
ATOM 1436 C CA . LEU A 1 176 ? 10.010 5.822 0.594 1.00 83.94 176 LEU A CA 1
ATOM 1437 C C . LEU A 1 176 ? 11.471 6.233 0.358 1.00 83.94 176 LEU A C 1
ATOM 1439 O O . LEU A 1 176 ? 11.905 6.319 -0.795 1.00 83.94 176 LEU A O 1
ATOM 1443 N N . VAL A 1 177 ? 12.241 6.474 1.423 1.00 85.50 177 VAL A N 1
ATOM 1444 C CA . VAL A 1 177 ? 13.679 6.778 1.328 1.00 85.50 177 VAL A CA 1
ATOM 1445 C C . VAL A 1 177 ? 14.442 5.569 0.780 1.00 85.50 177 VAL A C 1
ATOM 1447 O O . VAL A 1 177 ? 15.228 5.721 -0.154 1.00 85.50 177 VAL A O 1
ATOM 1450 N N . ALA A 1 178 ? 14.155 4.362 1.273 1.00 82.44 178 ALA A N 1
ATOM 1451 C CA . ALA A 1 178 ? 14.756 3.125 0.782 1.00 82.44 178 ALA A CA 1
ATOM 1452 C C . ALA A 1 178 ? 14.453 2.881 -0.708 1.00 82.44 178 ALA A C 1
ATOM 1454 O O . ALA A 1 178 ? 15.367 2.573 -1.474 1.00 82.44 178 ALA A O 1
ATOM 1455 N N . GLN A 1 179 ? 13.207 3.094 -1.152 1.00 79.19 179 GLN A N 1
ATOM 1456 C CA . GLN A 1 179 ? 12.827 2.995 -2.570 1.00 79.19 179 GLN A CA 1
ATOM 1457 C C . GLN A 1 179 ? 13.579 4.008 -3.447 1.00 79.19 179 GLN A C 1
ATOM 1459 O O . GLN A 1 179 ? 14.082 3.644 -4.512 1.00 79.19 179 GLN A O 1
ATOM 1464 N N . ARG A 1 180 ? 13.704 5.266 -2.999 1.00 80.56 180 ARG A N 1
ATOM 1465 C CA . ARG A 1 180 ? 14.458 6.304 -3.722 1.00 80.56 180 ARG A CA 1
ATOM 1466 C C . ARG A 1 180 ? 15.946 5.958 -3.823 1.00 80.56 180 ARG A C 1
ATOM 1468 O O . ARG A 1 180 ? 16.529 6.094 -4.898 1.00 80.56 180 ARG A O 1
ATOM 1475 N N . ASN A 1 181 ? 16.541 5.477 -2.734 1.00 79.56 181 ASN A N 1
ATOM 1476 C CA . ASN A 1 181 ? 17.942 5.066 -2.700 1.00 79.56 181 ASN A CA 1
ATOM 1477 C C . ASN A 1 181 ? 18.185 3.862 -3.622 1.00 79.56 181 ASN A C 1
ATOM 1479 O O . ASN A 1 181 ? 19.113 3.891 -4.424 1.00 79.56 181 ASN A O 1
ATOM 1483 N N . TYR A 1 182 ? 17.312 2.849 -3.590 1.00 77.06 182 TYR A N 1
ATOM 1484 C CA . TYR A 1 182 ? 17.395 1.690 -4.483 1.00 77.06 182 TYR A CA 1
ATOM 1485 C C . TYR A 1 182 ? 17.307 2.084 -5.966 1.00 77.06 182 TYR A C 1
ATOM 1487 O O . TYR A 1 182 ? 18.096 1.602 -6.778 1.00 77.06 182 TYR A O 1
ATOM 1495 N N . ALA A 1 183 ? 16.405 3.003 -6.328 1.00 74.75 183 ALA A N 1
ATOM 1496 C CA . ALA A 1 183 ? 16.311 3.520 -7.694 1.00 74.75 183 ALA A CA 1
ATOM 1497 C C . ALA A 1 183 ? 17.605 4.233 -8.139 1.00 74.75 183 ALA A C 1
ATOM 1499 O O . ALA A 1 183 ? 18.077 3.997 -9.252 1.00 74.75 183 ALA A O 1
ATOM 1500 N N . SER A 1 184 ? 18.209 5.037 -7.255 1.00 78.12 184 SER A N 1
ATOM 1501 C CA . SER A 1 184 ? 19.490 5.719 -7.494 1.00 78.12 184 SER A CA 1
ATOM 1502 C C . SER A 1 184 ? 20.644 4.728 -7.692 1.00 78.12 184 SER A C 1
ATOM 1504 O O . SER A 1 184 ? 21.380 4.825 -8.673 1.00 78.12 184 SER A O 1
ATOM 1506 N N . VAL A 1 185 ? 20.775 3.730 -6.810 1.00 78.81 185 VAL A N 1
ATOM 1507 C CA . VAL A 1 185 ? 21.806 2.679 -6.913 1.00 78.81 185 VAL A CA 1
ATOM 1508 C C . VAL A 1 185 ? 21.620 1.851 -8.188 1.00 78.81 185 VAL A C 1
ATOM 1510 O O . VAL A 1 185 ? 22.589 1.577 -8.893 1.00 78.81 185 VAL A O 1
ATOM 1513 N N . ARG A 1 186 ? 20.376 1.508 -8.554 1.00 77.06 186 ARG A N 1
ATOM 1514 C CA . ARG A 1 186 ? 20.079 0.801 -9.809 1.00 77.06 186 ARG A CA 1
ATOM 1515 C C . ARG A 1 186 ? 20.490 1.617 -11.039 1.00 77.06 186 ARG A C 1
ATOM 1517 O O . ARG A 1 186 ? 21.039 1.042 -11.972 1.00 77.06 186 ARG A O 1
ATOM 1524 N N . GLN A 1 187 ? 20.248 2.929 -11.053 1.00 76.75 187 GLN A N 1
ATOM 1525 C CA . GLN A 1 187 ? 20.689 3.804 -12.148 1.00 76.75 187 GLN A CA 1
ATOM 1526 C C . GLN A 1 187 ? 22.219 3.872 -12.249 1.00 76.75 187 GLN A C 1
ATOM 1528 O O . GLN A 1 187 ? 22.754 3.765 -13.350 1.00 76.75 187 GLN A O 1
ATOM 1533 N N . GLN A 1 188 ? 22.920 3.986 -11.116 1.00 79.75 188 GLN A N 1
ATOM 1534 C CA . GLN A 1 188 ? 24.386 3.969 -11.070 1.00 79.75 188 GLN A CA 1
ATOM 1535 C C . GLN A 1 188 ? 24.954 2.651 -11.615 1.00 79.75 188 GLN A C 1
ATOM 1537 O O . GLN A 1 188 ? 25.802 2.684 -12.504 1.00 79.75 188 GLN A O 1
ATOM 1542 N N . LEU A 1 189 ? 24.422 1.507 -11.169 1.00 79.56 189 LEU A N 1
ATOM 1543 C CA . LEU A 1 189 ? 24.847 0.182 -11.626 1.00 79.56 189 LEU A CA 1
ATOM 1544 C C . LEU A 1 189 ? 24.590 -0.030 -13.128 1.00 79.56 189 LEU A C 1
ATOM 1546 O O . LEU A 1 189 ? 25.451 -0.546 -13.834 1.00 79.56 189 LEU A O 1
ATOM 1550 N N . VAL A 1 190 ? 23.434 0.405 -13.646 1.00 81.62 190 VAL A N 1
ATOM 1551 C CA . VAL A 1 190 ? 23.138 0.344 -15.090 1.00 81.62 190 VAL A CA 1
ATOM 1552 C C . VAL A 1 190 ? 24.120 1.204 -15.892 1.00 81.62 190 VAL A C 1
ATOM 1554 O O . VAL A 1 190 ? 24.610 0.756 -16.927 1.00 81.62 190 VAL A O 1
ATOM 1557 N N . ALA A 1 191 ? 24.448 2.408 -15.414 1.00 82.06 191 ALA A N 1
ATOM 1558 C CA . ALA A 1 191 ? 25.418 3.284 -16.069 1.00 82.06 191 ALA A CA 1
ATOM 1559 C C . ALA A 1 191 ? 26.853 2.725 -16.021 1.00 82.06 191 ALA A C 1
ATOM 1561 O O . ALA A 1 191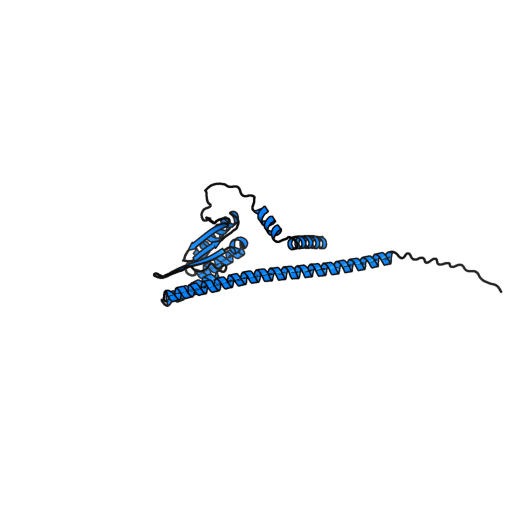 ? 27.614 2.905 -16.971 1.00 82.06 191 ALA A O 1
ATOM 1562 N N . GLU A 1 192 ? 27.228 2.037 -14.942 1.00 82.69 192 GLU A N 1
ATOM 1563 C CA . GLU A 1 192 ? 28.528 1.378 -14.792 1.00 82.69 192 GLU A CA 1
ATOM 1564 C C . GLU A 1 192 ? 28.669 0.169 -15.726 1.00 82.69 192 GLU A C 1
ATOM 1566 O O . GLU A 1 192 ? 29.611 0.125 -16.517 1.00 82.69 192 GLU A O 1
ATOM 1571 N N . VAL A 1 193 ? 27.686 -0.739 -15.738 1.00 82.19 193 VAL A N 1
ATOM 1572 C CA . VAL A 1 193 ? 27.658 -1.891 -16.658 1.00 82.19 193 VAL A CA 1
ATOM 1573 C C . VAL A 1 193 ? 27.640 -1.430 -18.119 1.00 82.19 193 VAL A C 1
ATOM 1575 O O . VAL A 1 193 ? 28.377 -1.967 -18.944 1.00 82.19 193 VAL A O 1
ATOM 1578 N N . ALA A 1 194 ? 26.859 -0.398 -18.458 1.00 78.88 194 ALA A N 1
ATOM 1579 C CA . ALA A 1 194 ? 26.853 0.160 -19.811 1.00 78.88 194 ALA A CA 1
ATOM 1580 C C . ALA A 1 194 ? 28.225 0.737 -20.207 1.00 78.88 194 ALA A C 1
ATOM 1582 O O . ALA A 1 194 ? 28.685 0.519 -21.330 1.00 78.88 194 ALA A O 1
ATOM 1583 N N . ARG A 1 195 ? 28.912 1.426 -19.284 1.00 82.69 195 ARG A N 1
ATOM 1584 C CA . ARG A 1 195 ? 30.270 1.948 -19.500 1.00 82.69 195 ARG A CA 1
ATOM 1585 C C . ARG A 1 195 ? 31.279 0.821 -19.718 1.00 82.69 195 ARG A C 1
ATOM 1587 O O . ARG A 1 195 ? 32.114 0.932 -20.612 1.00 82.69 195 ARG A O 1
ATOM 1594 N N . GLU A 1 196 ? 31.189 -0.259 -18.947 1.00 78.94 196 GLU A N 1
ATOM 1595 C CA . GLU A 1 196 ? 32.074 -1.416 -19.091 1.00 78.94 196 GLU A CA 1
ATOM 1596 C C . GLU A 1 196 ? 31.860 -2.138 -20.433 1.00 78.94 196 GLU A C 1
ATOM 1598 O O . GLU A 1 196 ? 32.828 -2.426 -21.137 1.00 78.94 196 GLU A O 1
ATOM 1603 N N . VAL A 1 197 ? 30.605 -2.359 -20.841 1.00 80.12 197 VAL A N 1
ATOM 1604 C CA . VAL A 1 197 ? 30.265 -2.950 -22.149 1.00 80.12 197 VAL A CA 1
ATOM 1605 C C . VAL A 1 197 ? 30.800 -2.093 -23.301 1.00 80.12 197 VAL A C 1
ATOM 1607 O O . VAL A 1 197 ? 31.412 -2.628 -24.228 1.00 80.12 197 VAL A O 1
ATOM 1610 N N . LEU A 1 198 ? 30.631 -0.767 -23.233 1.00 75.88 198 LEU A N 1
ATOM 1611 C CA . LEU A 1 198 ? 31.179 0.160 -24.228 1.00 75.88 198 LEU A CA 1
ATOM 1612 C C . LEU A 1 198 ? 32.715 0.131 -24.259 1.00 75.88 198 LEU A C 1
ATOM 1614 O O . LEU A 1 198 ? 33.300 0.153 -25.342 1.00 75.88 198 LEU A O 1
ATOM 1618 N N . TRP A 1 199 ? 33.377 0.045 -23.100 1.00 74.31 199 TRP A N 1
ATOM 1619 C CA . TRP A 1 199 ? 34.837 -0.029 -23.025 1.00 74.31 199 TRP A CA 1
ATOM 1620 C C . TRP A 1 199 ? 35.379 -1.331 -23.625 1.00 74.31 199 TRP A C 1
ATOM 1622 O O . TRP A 1 199 ? 36.287 -1.275 -24.454 1.00 74.31 199 TRP A O 1
ATOM 1632 N N . ARG A 1 200 ? 34.777 -2.483 -23.291 1.00 71.31 200 ARG A N 1
ATOM 1633 C CA . ARG A 1 200 ? 35.128 -3.792 -23.871 1.00 71.31 200 ARG A CA 1
ATOM 1634 C C . ARG A 1 200 ? 34.939 -3.791 -25.392 1.00 71.31 200 ARG A C 1
ATOM 1636 O O . ARG A 1 200 ? 35.888 -4.068 -26.117 1.00 71.31 200 ARG A O 1
ATOM 1643 N N . HIS A 1 201 ? 33.789 -3.330 -25.893 1.00 69.88 201 HIS A N 1
ATOM 1644 C CA . HIS A 1 201 ? 33.553 -3.210 -27.338 1.00 69.88 201 HIS A CA 1
ATOM 1645 C C . HIS A 1 201 ? 34.566 -2.271 -28.027 1.00 69.88 201 HIS A C 1
ATOM 1647 O O . HIS A 1 201 ? 34.985 -2.526 -29.159 1.00 69.88 201 HIS A O 1
ATOM 1653 N N . ALA A 1 202 ? 34.988 -1.186 -27.369 1.00 71.56 202 ALA A N 1
ATOM 1654 C CA . ALA A 1 202 ? 35.995 -0.261 -27.892 1.00 71.56 202 ALA A CA 1
ATOM 1655 C C . ALA A 1 202 ? 37.431 -0.816 -27.824 1.00 71.56 202 ALA A C 1
ATOM 1657 O O . ALA A 1 202 ? 38.294 -0.344 -28.568 1.00 71.56 202 ALA A O 1
ATOM 1658 N N . ALA A 1 203 ? 37.706 -1.783 -26.945 1.00 69.12 203 ALA A N 1
ATOM 1659 C CA . ALA A 1 203 ? 38.955 -2.540 -26.917 1.00 69.12 203 ALA A CA 1
ATOM 1660 C C . ALA A 1 203 ? 38.967 -3.592 -28.040 1.00 69.12 203 ALA A C 1
ATOM 1662 O O . ALA A 1 203 ? 39.877 -3.579 -28.867 1.00 69.12 203 ALA A O 1
ATOM 1663 N N . ASP A 1 204 ? 37.906 -4.395 -28.160 1.00 69.69 204 ASP A N 1
ATOM 1664 C CA . ASP A 1 204 ? 37.741 -5.398 -29.221 1.00 69.69 204 ASP A CA 1
ATOM 1665 C C . ASP A 1 204 ? 37.800 -4.764 -30.621 1.00 69.69 204 ASP A C 1
ATOM 1667 O O . ASP A 1 204 ? 38.510 -5.246 -31.501 1.00 69.69 204 ASP A O 1
ATOM 1671 N N . SER A 1 205 ? 37.125 -3.626 -30.823 1.00 64.62 205 SER A N 1
ATOM 1672 C CA . SER A 1 205 ? 37.169 -2.891 -32.100 1.00 64.62 205 SER A CA 1
ATOM 1673 C C . SER A 1 205 ? 38.579 -2.395 -32.442 1.00 64.62 205 SER A C 1
ATOM 1675 O O . SER A 1 205 ? 38.965 -2.410 -33.608 1.00 64.62 205 SER A O 1
ATOM 1677 N N . ARG A 1 206 ? 39.370 -1.979 -31.441 1.00 61.16 206 ARG A N 1
ATOM 1678 C CA . ARG A 1 206 ? 40.768 -1.565 -31.646 1.00 61.16 206 ARG A CA 1
ATOM 1679 C C . ARG A 1 206 ? 41.683 -2.755 -31.931 1.00 61.16 206 ARG A C 1
ATOM 1681 O O . ARG A 1 206 ? 42.545 -2.642 -32.794 1.00 61.16 206 ARG A O 1
ATOM 1688 N N . SER A 1 207 ? 41.449 -3.893 -31.279 1.00 58.22 207 SER A N 1
ATOM 1689 C CA . SER A 1 207 ? 42.142 -5.155 -31.565 1.00 58.22 207 SER A CA 1
ATOM 1690 C C . SER A 1 207 ? 41.887 -5.625 -33.005 1.00 58.22 207 SER A C 1
ATOM 1692 O O . SER A 1 207 ? 42.828 -5.903 -33.743 1.00 58.22 207 SER A O 1
ATOM 1694 N N . LEU A 1 208 ? 40.629 -5.598 -33.461 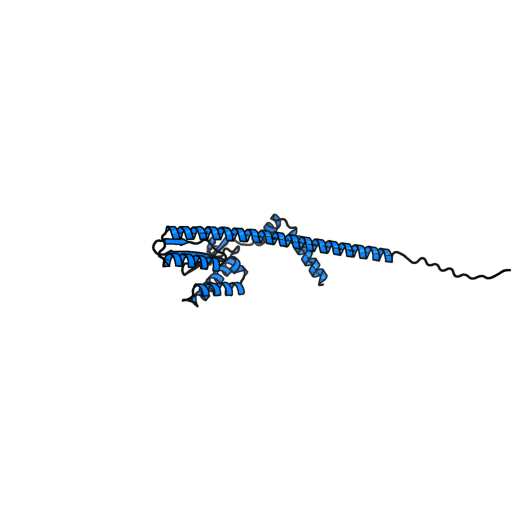1.00 58.56 208 LEU A N 1
ATOM 1695 C CA . LEU A 1 208 ? 40.267 -5.945 -34.842 1.00 58.56 208 LEU A CA 1
ATOM 1696 C C . LEU A 1 208 ? 40.853 -4.977 -35.882 1.00 58.56 208 LEU A C 1
ATOM 1698 O O . LEU A 1 208 ? 41.258 -5.421 -36.953 1.00 58.56 208 LEU A O 1
ATOM 1702 N N . LEU A 1 209 ? 40.935 -3.676 -35.578 1.00 58.06 209 LEU A N 1
ATOM 1703 C CA . LEU A 1 209 ? 41.613 -2.702 -36.442 1.00 58.06 209 LEU A CA 1
ATOM 1704 C C . LEU A 1 209 ? 43.129 -2.943 -36.500 1.00 58.06 209 LEU A C 1
ATOM 1706 O O . LEU A 1 209 ? 43.702 -2.882 -37.579 1.00 58.06 209 LEU A O 1
ATOM 1710 N N . SER A 1 210 ? 43.771 -3.282 -35.378 1.00 56.91 210 SER A N 1
ATOM 1711 C CA . SER A 1 210 ? 45.199 -3.633 -35.344 1.00 56.91 210 SER A CA 1
ATOM 1712 C C . SER A 1 210 ? 45.502 -4.914 -36.129 1.00 56.91 210 SER A C 1
ATOM 1714 O O . SER A 1 210 ? 46.466 -4.944 -36.886 1.00 56.91 210 SER A O 1
ATOM 1716 N N . LEU A 1 211 ? 44.661 -5.946 -35.995 1.00 57.25 211 LEU A N 1
ATOM 1717 C CA . LEU A 1 211 ? 44.765 -7.183 -36.775 1.00 57.25 211 LEU A CA 1
ATOM 1718 C C . LEU A 1 211 ? 44.559 -6.935 -38.271 1.00 57.25 211 LEU A C 1
ATOM 1720 O O . LEU A 1 211 ? 45.270 -7.518 -39.085 1.00 57.25 211 LEU A O 1
ATOM 1724 N N . LYS A 1 212 ? 43.614 -6.060 -38.637 1.00 63.28 212 LYS A N 1
ATOM 1725 C CA . LYS A 1 212 ? 43.406 -5.686 -40.035 1.00 63.28 212 LYS A CA 1
ATOM 1726 C C . LYS A 1 212 ? 44.601 -4.914 -40.596 1.00 63.28 212 LYS A C 1
ATOM 1728 O O . LYS A 1 212 ? 45.071 -5.270 -41.666 1.00 63.28 212 LYS A O 1
ATOM 1733 N N . ASN A 1 213 ? 45.120 -3.923 -39.872 1.00 65.06 213 ASN A N 1
ATOM 1734 C CA . ASN A 1 213 ? 46.268 -3.142 -40.329 1.00 65.06 213 ASN A CA 1
ATOM 1735 C C . ASN A 1 213 ? 47.494 -4.035 -40.583 1.00 65.06 213 ASN A C 1
ATOM 1737 O O . ASN A 1 213 ? 48.112 -3.895 -41.627 1.00 65.06 213 ASN A O 1
ATOM 1741 N N . HIS A 1 214 ? 47.794 -4.998 -39.702 1.00 57.44 214 HIS A N 1
ATOM 1742 C CA . HIS A 1 214 ? 48.885 -5.953 -39.942 1.00 57.44 214 HIS A CA 1
ATOM 1743 C C . HIS A 1 214 ? 48.609 -6.936 -41.091 1.00 57.44 214 HIS A C 1
ATOM 1745 O O . HIS A 1 214 ? 49.547 -7.368 -41.752 1.00 57.44 214 HIS A O 1
ATOM 1751 N N . ALA A 1 215 ? 47.348 -7.295 -41.353 1.00 59.53 215 ALA A N 1
ATOM 1752 C CA . ALA A 1 215 ? 46.995 -8.117 -42.512 1.00 59.53 215 ALA A CA 1
ATOM 1753 C C . ALA A 1 215 ? 47.122 -7.339 -43.836 1.00 59.53 215 ALA A C 1
ATOM 1755 O O . ALA A 1 215 ? 47.607 -7.893 -44.817 1.00 59.53 215 ALA A O 1
ATOM 1756 N N . ASP A 1 216 ? 46.726 -6.063 -43.852 1.00 61.56 216 ASP A N 1
ATOM 1757 C CA . ASP A 1 216 ? 46.869 -5.171 -45.009 1.00 61.56 216 ASP A CA 1
ATOM 1758 C C . ASP A 1 216 ? 48.360 -4.819 -45.255 1.00 61.56 216 ASP A C 1
ATOM 1760 O O . ASP A 1 216 ? 48.797 -4.738 -46.402 1.00 61.56 216 ASP A O 1
ATOM 1764 N N . GLU A 1 217 ? 49.166 -4.687 -44.194 1.00 60.00 217 GLU A N 1
ATOM 1765 C CA . GLU A 1 217 ? 50.628 -4.499 -44.232 1.00 60.00 217 GLU A CA 1
ATOM 1766 C C . GLU A 1 217 ? 51.342 -5.751 -44.781 1.00 60.00 217 GLU A C 1
ATOM 1768 O O . GLU A 1 217 ? 52.101 -5.647 -45.740 1.00 60.00 217 GLU A O 1
ATOM 1773 N N . ALA A 1 218 ? 51.004 -6.951 -44.290 1.00 57.91 218 ALA A N 1
ATOM 1774 C CA . ALA A 1 218 ? 51.534 -8.221 -44.806 1.00 57.91 218 ALA A CA 1
ATOM 1775 C C . ALA A 1 218 ? 51.072 -8.565 -46.238 1.00 57.91 218 ALA A C 1
ATOM 1777 O O . ALA A 1 218 ? 51.713 -9.363 -46.916 1.00 57.91 218 ALA A O 1
ATOM 1778 N N . ALA A 1 219 ? 49.968 -7.979 -46.713 1.00 57.94 219 ALA A N 1
ATOM 1779 C CA . ALA A 1 219 ? 49.514 -8.095 -48.101 1.00 57.94 219 ALA A CA 1
ATOM 1780 C C . ALA A 1 219 ? 50.164 -7.063 -49.046 1.00 57.94 219 ALA A C 1
ATOM 1782 O O . ALA A 1 219 ? 49.914 -7.101 -50.251 1.00 57.94 219 ALA A O 1
ATOM 1783 N N . SER A 1 220 ? 50.968 -6.138 -48.507 1.00 55.66 220 SER A N 1
ATOM 1784 C CA . SER A 1 220 ? 51.607 -5.046 -49.254 1.00 55.66 220 SER A CA 1
ATOM 1785 C C . SER A 1 220 ? 53.082 -5.301 -49.600 1.00 55.66 220 SER A C 1
ATOM 1787 O O . SER A 1 220 ? 53.681 -4.452 -50.257 1.00 55.66 220 SER A O 1
ATOM 1789 N N . ASP A 1 221 ? 53.648 -6.452 -49.217 1.00 51.47 221 ASP A N 1
ATOM 1790 C CA . ASP A 1 221 ? 54.970 -6.923 -49.658 1.00 51.47 221 ASP A CA 1
ATOM 1791 C C . ASP A 1 221 ? 54.836 -7.799 -50.924 1.00 51.47 221 ASP A C 1
ATOM 1793 O O . ASP A 1 221 ? 54.498 -8.982 -50.824 1.00 51.47 221 ASP A O 1
ATOM 1797 N N . PRO A 1 222 ? 55.096 -7.274 -52.139 1.00 50.91 222 PRO A N 1
ATOM 1798 C CA . PRO A 1 222 ? 55.295 -8.114 -53.311 1.00 50.91 222 PRO A CA 1
ATOM 1799 C C . PRO A 1 222 ? 56.673 -8.786 -53.243 1.00 50.91 222 PRO A C 1
ATOM 1801 O O . PRO A 1 222 ? 57.699 -8.112 -53.144 1.00 50.91 222 PRO A O 1
ATOM 1804 N N . GLU A 1 223 ? 56.712 -10.113 -53.366 1.00 49.78 223 GLU A N 1
ATOM 1805 C CA . GLU A 1 223 ? 57.963 -10.863 -53.505 1.00 49.78 223 GLU A CA 1
ATOM 1806 C C . GLU A 1 223 ? 58.733 -10.426 -54.764 1.00 49.78 223 GLU A C 1
ATOM 1808 O O . GLU A 1 223 ? 58.454 -10.881 -55.874 1.00 49.78 223 GLU A O 1
ATOM 1813 N N . SER A 1 224 ? 59.769 -9.599 -54.603 1.00 48.66 224 SER A N 1
ATOM 1814 C CA . SER A 1 224 ? 60.793 -9.403 -55.633 1.00 48.66 224 SER A CA 1
ATOM 1815 C C . SER A 1 224 ? 61.818 -10.543 -55.571 1.00 48.66 224 SER A C 1
ATOM 1817 O O . SER A 1 224 ? 62.948 -10.353 -55.120 1.00 48.66 224 SER A O 1
ATOM 1819 N N . SER A 1 225 ? 61.408 -11.744 -55.986 1.00 45.47 225 SER A N 1
ATOM 1820 C CA . SER A 1 225 ? 62.302 -12.899 -56.166 1.00 45.47 225 SER A CA 1
ATOM 1821 C C . SER A 1 225 ? 62.644 -13.113 -57.642 1.00 45.47 225 SER A C 1
ATOM 1823 O O . SER A 1 225 ? 62.263 -14.121 -58.243 1.00 45.47 225 SER A O 1
ATOM 1825 N N . ASP A 1 226 ? 63.404 -12.178 -58.220 1.00 42.25 226 ASP A N 1
ATOM 1826 C CA . ASP A 1 226 ? 64.110 -12.434 -59.478 1.00 42.25 226 ASP A CA 1
ATOM 1827 C C . ASP A 1 226 ? 65.191 -13.495 -59.225 1.00 42.25 226 ASP A C 1
ATOM 1829 O O . ASP A 1 226 ? 66.185 -13.273 -58.531 1.00 42.25 226 ASP A O 1
ATOM 1833 N N . SER A 1 227 ? 64.952 -14.694 -59.755 1.00 43.78 227 SER A N 1
ATOM 1834 C CA . SER A 1 227 ? 65.820 -15.862 -59.612 1.00 43.78 227 SER A CA 1
ATOM 1835 C C . SER A 1 227 ? 66.598 -16.092 -60.907 1.00 43.78 227 SER A C 1
ATOM 1837 O O . SER A 1 227 ? 66.260 -16.946 -61.725 1.00 43.78 227 SER A O 1
ATOM 1839 N N . ASP A 1 228 ? 67.674 -15.323 -61.081 1.00 41.34 228 ASP A N 1
ATOM 1840 C CA . ASP A 1 228 ? 68.609 -15.484 -62.196 1.00 41.34 228 ASP A CA 1
ATOM 1841 C C . ASP A 1 228 ? 69.402 -16.798 -62.078 1.00 41.34 228 ASP A C 1
ATOM 1843 O O . ASP A 1 228 ? 70.479 -16.867 -61.482 1.00 41.34 228 ASP A O 1
ATOM 1847 N N . THR A 1 229 ? 68.899 -17.864 -62.702 1.00 48.50 229 THR A N 1
ATOM 1848 C CA . THR A 1 229 ? 69.691 -19.067 -62.989 1.00 48.50 229 THR A CA 1
ATOM 1849 C C . THR A 1 229 ? 70.250 -19.007 -64.406 1.00 48.50 229 THR A C 1
ATOM 1851 O O . THR A 1 229 ? 69.622 -19.493 -65.348 1.00 48.50 229 THR A O 1
ATOM 1854 N N . SER A 1 230 ? 71.459 -18.460 -64.563 1.00 41.88 230 SER A N 1
ATOM 1855 C CA . SER A 1 230 ? 72.245 -18.603 -65.793 1.00 41.88 230 SER A CA 1
ATOM 1856 C C . SER A 1 230 ? 73.571 -19.319 -65.524 1.00 41.88 230 SER A C 1
ATOM 1858 O O . SER A 1 230 ? 74.385 -18.932 -64.691 1.00 41.88 230 SER A O 1
ATOM 1860 N N . SER A 1 231 ? 73.757 -20.436 -66.222 1.00 47.41 231 SER A N 1
ATOM 1861 C CA . SER A 1 231 ? 74.927 -21.305 -66.138 1.00 47.41 231 SER A CA 1
ATOM 1862 C C . SER A 1 231 ? 75.968 -20.950 -67.200 1.00 47.41 231 SER A C 1
ATOM 1864 O O . SER A 1 231 ? 75.617 -20.876 -68.378 1.00 47.41 231 SER A O 1
ATOM 1866 N N . SER A 1 232 ? 77.254 -20.898 -66.841 1.00 41.66 232 SER A N 1
ATOM 1867 C CA . SER A 1 232 ? 78.339 -21.103 -67.813 1.00 41.66 232 SER A CA 1
ATOM 1868 C C . SER A 1 232 ? 79.625 -21.625 -67.168 1.00 41.66 232 SER A C 1
ATOM 1870 O O . SER A 1 232 ? 80.084 -21.123 -66.146 1.00 41.66 232 SER A O 1
ATOM 1872 N N . SER A 1 233 ? 80.186 -22.650 -67.799 1.00 44.22 233 SER A N 1
ATOM 1873 C CA . SER A 1 233 ? 81.367 -23.433 -67.426 1.00 44.22 233 SER A CA 1
ATOM 1874 C C . SER A 1 233 ? 82.703 -22.831 -67.876 1.00 44.22 233 SER A C 1
ATOM 1876 O O . SER A 1 233 ? 82.732 -22.179 -68.916 1.00 44.22 233 SER A O 1
ATOM 1878 N N . SER A 1 234 ? 83.811 -23.284 -67.254 1.00 41.34 234 SER A N 1
ATOM 1879 C CA . SER A 1 234 ? 85.189 -23.351 -67.821 1.00 41.34 234 SER A CA 1
ATOM 1880 C C . SER A 1 234 ? 85.837 -21.996 -68.216 1.00 41.34 234 SER A C 1
ATOM 1882 O O . SER A 1 234 ? 85.152 -20.999 -68.358 1.00 41.34 234 SER A O 1
ATOM 1884 N N . SER A 1 235 ? 87.145 -21.808 -68.403 1.00 41.09 235 SER A N 1
ATOM 1885 C CA . SER A 1 235 ? 88.335 -22.682 -68.382 1.00 41.09 235 SER A CA 1
ATOM 1886 C C . SER A 1 235 ? 89.480 -21.916 -67.666 1.00 41.09 235 SER A C 1
ATOM 1888 O O . SER A 1 235 ? 89.331 -20.721 -67.411 1.00 41.09 235 SER A O 1
ATOM 1890 N N . SER A 1 236 ? 90.629 -22.498 -67.315 1.00 47.59 236 SER A N 1
ATOM 1891 C CA . SER A 1 236 ? 91.174 -23.829 -67.641 1.00 47.59 236 SER A CA 1
ATOM 1892 C C . SER A 1 236 ? 91.766 -24.490 -66.401 1.00 47.59 236 SER A C 1
ATOM 1894 O O . SER A 1 236 ? 92.625 -23.835 -65.772 1.00 47.59 236 SER A O 1
#

Organism: NCBI:txid1628268

Secondary structure (DSSP, 8-state):
-HHHHHHHHHHHHHHHHHS-HHHHHHHHHHTTS------S-PPTTEEEETTEEEEEEEETTEEEEE--SSHHHHHHHHHHHHHHHHHHTT-SS-HHHHHHHHHHHHHHH-HHHHHTEEEEEEEEETTEEEEPPPBSSHHHHHHHHHHHHHHHHTT--HHHHHHHHHHHHHHHHHHHHHHHHHHHHHHHHHHHHHHHHHHHHHHHHHHHHHHHHHHHHHTS----------------

Sequence (236 aa):
MLKELLTVNLKLLQGFLNMSQQQQNEVAKEHQESHPQHSKAGVPGICRSGNFYYAKASRAHISINSKPATLVEAIDANIALKQIWNIVKKYPDDLEGGLRRAVKERREIDQDTIFFMRFRLDFRWESIRITTPQRSDVESMLRDRRTLLKLAERRASKEEFQKAQQAMKENAQEELVAQRNYASVRQQLVAEVAREVLWRHAADSRSLLSLKNHADEAASDPESSDSDTSSSSSSS